Protein AF-A0A951PJI1-F1 (afdb_monomer_lite)

Organism: NCBI:txid450513

Radius of gyration: 18.54 Å; chains: 1; bounding box: 58×39×56 Å

pLDDT: mean 82.73, std 17.64, range [34.94, 97.94]

Sequence (194 aa):
MARNLFLDALISREDFDVQDESQISQGPHKTSLSYSDFKIPGFFFASLRKPDFQRETSEWDTEKVCDLIASFLDGDLIPAVILWKYADSYTFVIDGAHRISALAAWVNDDYGDGKLSRKFFDNSIPEIQIDNAKKARELINTEIGAFKHYEESLFEPDLAEDKVKKRLKTLERELSIFSGLMEIREKQKTLSSR

Secondary structure (DSSP, 8-state):
---B---TTTS-EE-TT-------------SEE-GGGG-SS-HHHHHEEEETTSPPS---BHHHHHHHHHHHHHT--PPPEEEEEETTTEEEEEE-HHHHHHHHHHHHT-SSSSHHHHHHTTT---HHHHHHHHHHHHHHHHHT--HHHHHHHTT-GGGS-HHHHHHHHHHTS-EEEE----------------

Structure (mmCIF, N/CA/C/O backbone):
data_AF-A0A951PJI1-F1
#
_entry.id   AF-A0A951PJI1-F1
#
loop_
_atom_site.group_PDB
_atom_site.id
_atom_site.type_symbol
_atom_site.label_atom_id
_atom_site.label_alt_id
_atom_site.label_comp_id
_atom_site.label_asym_id
_atom_site.label_entity_id
_atom_site.label_seq_id
_atom_site.pdbx_PDB_ins_code
_atom_site.Cartn_x
_atom_site.Cartn_y
_atom_site.Cartn_z
_atom_site.occupancy
_atom_site.B_iso_or_equiv
_atom_site.auth_seq_id
_atom_site.auth_comp_id
_atom_site.auth_asym_id
_atom_site.auth_atom_id
_atom_site.pdbx_PDB_model_num
ATOM 1 N N . MET A 1 1 ? 10.056 -13.483 14.008 1.00 54.25 1 MET A N 1
ATOM 2 C CA . MET A 1 1 ? 10.639 -13.464 12.648 1.00 54.25 1 MET A CA 1
ATOM 3 C C . MET A 1 1 ? 9.846 -12.452 11.850 1.00 54.25 1 MET A C 1
ATOM 5 O O . MET A 1 1 ? 8.626 -12.491 11.963 1.00 54.25 1 MET A O 1
ATOM 9 N N . ALA A 1 2 ? 10.511 -11.546 11.133 1.00 68.12 2 ALA A N 1
ATOM 10 C CA . ALA A 1 2 ? 9.833 -10.580 10.271 1.00 68.12 2 ALA A CA 1
ATOM 11 C C . ALA A 1 2 ? 9.042 -11.330 9.187 1.00 68.12 2 ALA A C 1
ATOM 13 O O . ALA A 1 2 ? 9.565 -12.275 8.588 1.00 68.12 2 ALA A O 1
ATOM 14 N N . ARG A 1 3 ? 7.771 -10.965 8.994 1.00 88.25 3 ARG A N 1
ATOM 15 C CA . ARG A 1 3 ? 6.876 -11.598 8.017 1.00 88.25 3 ARG A CA 1
ATOM 16 C C . ARG A 1 3 ? 6.698 -10.668 6.837 1.00 88.25 3 ARG A C 1
ATOM 18 O O . ARG A 1 3 ? 5.763 -9.877 6.791 1.00 88.25 3 ARG A O 1
ATOM 25 N N . ASN A 1 4 ? 7.639 -10.751 5.911 1.00 95.62 4 ASN A N 1
ATOM 26 C CA . ASN A 1 4 ? 7.623 -9.908 4.731 1.00 95.62 4 ASN A CA 1
ATOM 27 C C . ASN A 1 4 ? 6.430 -10.236 3.827 1.00 95.62 4 ASN A C 1
ATOM 29 O O . ASN A 1 4 ? 6.085 -11.408 3.629 1.00 95.62 4 ASN A O 1
ATOM 33 N N . LEU A 1 5 ? 5.831 -9.187 3.271 1.00 97.25 5 LEU A N 1
ATOM 34 C CA . LEU A 1 5 ? 4.730 -9.276 2.320 1.00 97.25 5 LEU A CA 1
ATOM 35 C C . LEU A 1 5 ? 5.245 -9.078 0.905 1.00 97.25 5 LEU A C 1
ATOM 37 O O . LEU A 1 5 ? 6.002 -8.147 0.649 1.00 97.25 5 LEU A O 1
ATOM 41 N N . PHE A 1 6 ? 4.807 -9.934 -0.016 1.00 97.38 6 PHE A N 1
ATOM 42 C CA . PHE A 1 6 ? 5.090 -9.782 -1.437 1.00 97.38 6 PHE A CA 1
ATOM 43 C C . PHE A 1 6 ? 3.992 -8.930 -2.076 1.00 97.38 6 PHE A C 1
ATOM 45 O O . PHE A 1 6 ? 2.903 -9.420 -2.353 1.00 97.38 6 PHE A O 1
ATOM 52 N N . LEU A 1 7 ? 4.278 -7.651 -2.306 1.00 97.31 7 LEU A N 1
ATOM 53 C CA . LEU A 1 7 ? 3.322 -6.688 -2.862 1.00 97.31 7 LEU A CA 1
ATOM 54 C C . LEU A 1 7 ? 3.670 -6.275 -4.301 1.00 97.31 7 LEU A C 1
ATOM 56 O O . LEU A 1 7 ? 3.077 -5.344 -4.841 1.00 97.31 7 LEU A O 1
ATOM 60 N N . ASP A 1 8 ? 4.627 -6.958 -4.941 1.00 95.75 8 ASP A N 1
ATOM 61 C CA . ASP A 1 8 ? 5.111 -6.582 -6.276 1.00 95.75 8 ASP A CA 1
ATOM 62 C C . ASP A 1 8 ? 4.069 -6.766 -7.380 1.00 95.75 8 ASP A C 1
ATOM 64 O O . ASP A 1 8 ? 4.153 -6.125 -8.420 1.00 95.75 8 ASP A O 1
ATOM 68 N N . ALA A 1 9 ? 3.065 -7.605 -7.128 1.00 94.31 9 ALA A N 1
ATOM 69 C CA . ALA A 1 9 ? 1.959 -7.849 -8.042 1.00 94.31 9 ALA A CA 1
ATOM 70 C C . ALA A 1 9 ? 1.025 -6.642 -8.214 1.00 94.31 9 ALA A C 1
ATOM 72 O O . ALA A 1 9 ? 0.261 -6.597 -9.179 1.00 94.31 9 ALA A O 1
ATOM 73 N N . LEU A 1 10 ? 1.045 -5.686 -7.278 1.00 95.25 10 LEU A N 1
ATOM 74 C CA . LEU A 1 10 ? 0.128 -4.551 -7.309 1.00 95.25 10 LEU A CA 1
ATOM 75 C C . LEU A 1 10 ? 0.518 -3.580 -8.427 1.00 95.25 10 LEU A C 1
ATOM 77 O O . LEU A 1 10 ? -0.322 -3.229 -9.252 1.00 95.25 10 LEU A O 1
ATOM 81 N N . ILE A 1 11 ? 1.791 -3.190 -8.506 1.00 94.06 11 ILE A N 1
ATOM 82 C CA . ILE A 1 11 ? 2.282 -2.252 -9.520 1.00 94.06 11 ILE A CA 1
ATOM 83 C C . ILE A 1 11 ? 2.983 -3.038 -10.626 1.00 94.06 11 ILE A C 1
ATOM 85 O O . ILE A 1 11 ? 4.034 -3.635 -10.407 1.00 94.06 11 ILE A O 1
ATOM 89 N N . SER A 1 12 ? 2.420 -3.005 -11.834 1.00 91.38 12 SER A N 1
ATOM 90 C CA . SER A 1 12 ? 3.010 -3.690 -12.989 1.00 91.38 12 SER A CA 1
ATOM 91 C C . SER A 1 12 ? 4.379 -3.113 -13.350 1.00 91.38 12 SER A C 1
ATOM 93 O O . SER A 1 12 ? 4.618 -1.910 -13.216 1.00 91.38 12 SER A O 1
ATOM 95 N N . ARG A 1 13 ? 5.276 -3.974 -13.828 1.00 91.06 13 ARG A N 1
ATOM 96 C CA . ARG A 1 13 ? 6.595 -3.570 -14.321 1.00 91.06 13 ARG A CA 1
ATOM 97 C C . ARG A 1 13 ? 6.531 -3.220 -15.802 1.00 91.06 13 ARG A C 1
ATOM 99 O O . ARG A 1 13 ? 5.740 -3.815 -16.524 1.00 91.06 13 ARG A O 1
ATOM 106 N N . GLU A 1 14 ? 7.363 -2.277 -16.218 1.00 89.00 14 GLU A N 1
ATOM 107 C CA . GLU A 1 14 ? 7.574 -1.934 -17.626 1.00 89.00 14 GLU A CA 1
ATOM 108 C C . GLU A 1 14 ? 9.045 -1.581 -17.8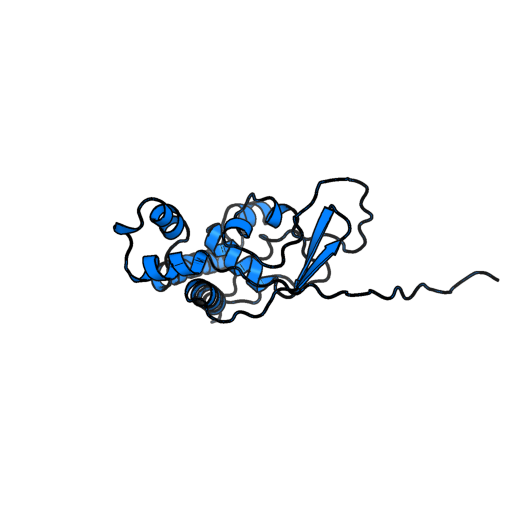43 1.00 89.00 14 GLU A C 1
ATOM 110 O O . GLU A 1 14 ? 9.700 -1.079 -16.919 1.00 89.00 14 GLU A O 1
ATOM 115 N N . ASP A 1 15 ? 9.551 -1.860 -19.043 1.00 81.94 15 ASP A N 1
ATOM 116 C CA . ASP A 1 15 ? 10.877 -1.400 -19.455 1.00 81.94 15 ASP A CA 1
ATOM 117 C C . ASP A 1 15 ? 10.880 0.140 -19.515 1.00 81.94 15 ASP A C 1
ATOM 119 O O . ASP A 1 15 ? 9.913 0.792 -19.916 1.00 81.94 15 ASP A O 1
ATOM 123 N N . PHE A 1 16 ? 11.960 0.740 -19.032 1.00 72.31 16 PHE A N 1
ATOM 124 C CA . PHE A 1 16 ? 12.112 2.188 -18.989 1.00 72.31 16 PHE A CA 1
ATOM 125 C C . PHE A 1 16 ? 12.358 2.792 -20.382 1.00 72.31 16 PHE A C 1
ATOM 127 O O . PHE A 1 16 ? 12.026 3.956 -20.603 1.00 72.31 16 PHE A O 1
ATOM 134 N N . ASP A 1 17 ? 12.896 2.004 -21.319 1.00 69.31 17 ASP A N 1
ATOM 135 C CA . ASP A 1 17 ? 13.238 2.434 -22.683 1.00 69.31 17 ASP A CA 1
ATOM 136 C C . ASP A 1 17 ? 12.088 2.242 -23.697 1.00 69.31 17 ASP A C 1
ATOM 138 O O . ASP A 1 17 ? 12.290 2.401 -24.906 1.00 69.31 17 ASP A O 1
ATOM 142 N N . VAL A 1 18 ? 10.869 1.913 -23.245 1.00 63.66 18 VAL A N 1
ATOM 143 C CA . VAL A 1 18 ? 9.722 1.687 -24.142 1.00 63.66 18 VAL A CA 1
ATOM 144 C C . VAL A 1 18 ? 9.403 2.952 -24.934 1.00 63.66 18 VAL A C 1
ATOM 146 O O . VAL A 1 18 ? 8.910 3.934 -24.390 1.00 63.66 18 VAL A O 1
ATOM 149 N N . GLN A 1 19 ? 9.634 2.911 -26.247 1.00 57.03 19 GLN A N 1
ATOM 150 C CA . GLN A 1 19 ? 9.140 3.927 -27.171 1.00 57.03 19 GLN A CA 1
ATOM 151 C C . GLN A 1 19 ? 7.638 3.727 -27.359 1.00 57.03 19 GLN A C 1
ATOM 153 O O . GLN A 1 19 ? 7.180 2.672 -27.794 1.00 57.03 19 GLN A O 1
ATOM 158 N N . ASP A 1 20 ? 6.866 4.736 -26.984 1.00 55.38 20 ASP A N 1
ATOM 159 C CA . ASP A 1 20 ? 5.416 4.643 -26.933 1.00 55.38 20 ASP A CA 1
ATOM 160 C C . ASP A 1 20 ? 4.794 4.709 -28.341 1.00 55.38 20 ASP A C 1
ATOM 162 O O . ASP A 1 20 ? 4.708 5.777 -28.950 1.00 55.38 20 ASP A O 1
ATOM 166 N N . GLU A 1 21 ? 4.359 3.565 -28.878 1.00 51.00 21 GLU A N 1
ATOM 167 C CA . GLU A 1 21 ? 3.591 3.495 -30.133 1.00 51.00 21 GLU A CA 1
ATOM 168 C C . GLU A 1 21 ? 2.071 3.640 -29.905 1.00 51.00 21 GLU A C 1
ATOM 170 O O . GLU A 1 21 ? 1.314 3.827 -30.862 1.00 51.00 21 GLU A O 1
ATOM 175 N N . SER A 1 22 ? 1.591 3.593 -28.654 1.00 51.16 22 SER A N 1
ATOM 176 C CA . SER A 1 22 ? 0.158 3.541 -28.342 1.00 51.16 22 SER A CA 1
ATOM 177 C C . SER A 1 22 ? -0.299 4.690 -27.445 1.00 51.16 22 SER A C 1
ATOM 179 O O . SER A 1 22 ? -0.085 4.698 -26.240 1.00 51.16 22 SER A O 1
ATOM 181 N N . GLN A 1 23 ? -1.032 5.628 -28.047 1.00 48.50 23 GLN A N 1
ATOM 182 C CA . GLN A 1 23 ? -1.694 6.769 -27.406 1.00 48.50 23 GLN A CA 1
ATOM 183 C C . GLN A 1 23 ? -2.823 6.318 -26.448 1.00 48.50 23 GLN A C 1
ATOM 185 O O . GLN A 1 23 ? -4.005 6.483 -26.754 1.00 48.50 23 GLN A O 1
ATOM 190 N N . ILE A 1 24 ? -2.497 5.721 -25.300 1.00 48.91 24 ILE A N 1
ATOM 191 C CA . ILE A 1 24 ? -3.465 5.487 -24.218 1.00 48.91 24 ILE A CA 1
ATOM 192 C C . ILE A 1 24 ? -3.339 6.622 -23.203 1.00 48.91 24 ILE A C 1
ATOM 194 O O . ILE A 1 24 ? -2.257 6.985 -22.764 1.00 48.91 24 ILE A O 1
ATOM 198 N N . SER A 1 25 ? -4.484 7.228 -22.911 1.00 50.50 25 SER A N 1
ATOM 199 C CA . SER A 1 25 ? -4.641 8.591 -22.419 1.00 50.50 25 SER A CA 1
ATOM 200 C C . SER A 1 25 ? -4.283 8.817 -20.942 1.00 50.50 25 SER A C 1
ATOM 202 O O . SER A 1 25 ? -4.720 8.084 -20.061 1.00 50.50 25 SER A O 1
ATOM 204 N N . GLN A 1 26 ? -3.599 9.941 -20.714 1.00 52.38 26 GLN A N 1
ATOM 205 C CA . GLN A 1 26 ? -3.624 10.881 -19.582 1.00 52.38 26 GLN A CA 1
ATOM 206 C C . GLN A 1 26 ? -4.086 10.371 -18.205 1.00 52.38 26 GLN A C 1
ATOM 208 O O . GLN A 1 26 ? -5.246 10.508 -17.813 1.00 52.38 26 GLN A O 1
ATOM 213 N N . GLY A 1 27 ? -3.114 9.971 -17.382 1.00 48.56 27 GLY A N 1
ATOM 214 C CA . GLY A 1 27 ? -3.214 10.177 -15.938 1.00 48.56 27 GLY A CA 1
ATOM 215 C C . GLY A 1 27 ? -3.124 11.683 -15.612 1.00 48.56 27 GLY A C 1
ATOM 216 O O . GLY A 1 27 ? -2.264 12.371 -16.174 1.00 48.56 27 GLY A O 1
ATOM 217 N N . PRO A 1 28 ? -3.996 12.235 -14.746 1.00 52.94 28 PRO A N 1
ATOM 218 C CA . PRO A 1 28 ? -3.957 13.651 -14.384 1.00 52.94 28 PRO A CA 1
ATOM 219 C C . PRO A 1 28 ? -2.614 14.028 -13.739 1.00 52.94 28 PRO A C 1
ATOM 221 O O . PRO A 1 28 ? -2.045 13.246 -12.979 1.00 52.94 28 PRO A O 1
ATOM 224 N N . HIS A 1 29 ? -2.127 15.248 -14.000 1.00 62.38 29 HIS A N 1
ATOM 225 C CA . HIS A 1 29 ? -1.011 15.832 -13.249 1.00 62.38 29 HIS A CA 1
ATOM 226 C C . HIS A 1 29 ? -1.455 16.069 -11.803 1.00 62.38 29 HIS A C 1
ATOM 228 O O . HIS A 1 29 ? -2.010 17.114 -11.469 1.00 62.38 29 HIS A O 1
ATOM 234 N N . LYS A 1 30 ? -1.253 15.059 -10.958 1.00 69.69 30 LYS A N 1
ATOM 235 C CA . LYS A 1 30 ? -1.585 15.108 -9.540 1.00 69.69 30 LYS A CA 1
ATOM 236 C C . LYS A 1 30 ? -0.386 15.576 -8.729 1.00 69.69 30 LYS A C 1
ATOM 238 O O . LYS A 1 30 ? 0.727 15.091 -8.905 1.00 69.69 30 LYS A O 1
ATOM 243 N N . THR A 1 31 ? -0.636 16.500 -7.811 1.00 70.81 31 THR A N 1
ATOM 244 C CA . THR A 1 31 ? 0.315 16.913 -6.768 1.00 70.81 31 THR A CA 1
ATOM 245 C C . THR A 1 31 ? 0.162 16.082 -5.494 1.00 70.81 31 THR A C 1
ATOM 247 O O . THR A 1 31 ? 0.949 16.222 -4.559 1.00 70.81 31 THR A O 1
ATOM 250 N N . SER A 1 32 ? -0.854 15.221 -5.446 1.00 77.75 32 SER A N 1
ATOM 251 C CA . SER A 1 32 ? -1.248 14.462 -4.269 1.00 77.75 32 SER A CA 1
ATOM 252 C C . SER A 1 32 ? -2.123 13.248 -4.638 1.00 77.75 32 SER A C 1
ATOM 254 O O . SER A 1 32 ? -2.772 13.237 -5.685 1.00 77.75 32 SER A O 1
ATOM 256 N N . LEU A 1 33 ? -2.110 12.201 -3.807 1.00 81.56 33 LEU A N 1
ATOM 257 C CA . LEU A 1 33 ? -2.876 10.960 -3.980 1.00 81.56 33 LEU A CA 1
ATOM 258 C C . LEU A 1 33 ? -3.914 10.799 -2.875 1.00 81.56 33 LEU A C 1
ATOM 260 O O . LEU A 1 33 ? -3.580 10.764 -1.693 1.00 81.56 33 LEU A O 1
ATOM 264 N N . SER A 1 34 ? -5.171 10.654 -3.268 1.00 82.69 34 SER A N 1
ATOM 265 C CA . SER A 1 34 ? -6.281 10.352 -2.362 1.00 82.69 34 SER A CA 1
ATOM 266 C C . SER A 1 34 ? -6.453 8.839 -2.191 1.00 82.69 34 SER A C 1
ATOM 268 O O . SER A 1 34 ? -5.909 8.052 -2.966 1.00 82.69 34 SER A O 1
ATOM 270 N N . TYR A 1 35 ? -7.283 8.400 -1.240 1.00 82.00 35 TYR A N 1
ATOM 271 C CA . TYR A 1 35 ? -7.598 6.970 -1.095 1.00 82.00 35 TYR A CA 1
ATOM 272 C C . TYR A 1 35 ? -8.167 6.345 -2.386 1.00 82.00 35 TYR A C 1
ATOM 274 O O . TYR A 1 35 ? -7.916 5.178 -2.684 1.00 82.00 35 TYR A O 1
ATOM 282 N N . SER A 1 36 ? -8.907 7.135 -3.173 1.00 85.19 36 SER A N 1
ATOM 283 C CA . SER A 1 36 ? -9.529 6.702 -4.430 1.00 85.19 36 SER A CA 1
ATOM 284 C C . SER A 1 36 ? -8.493 6.310 -5.481 1.00 85.19 36 SER A C 1
ATOM 286 O O . SER A 1 36 ? -8.769 5.470 -6.334 1.00 85.19 36 SER A O 1
ATOM 288 N N . ASP A 1 37 ? -7.294 6.888 -5.405 1.00 88.00 37 ASP A N 1
ATOM 289 C CA . ASP A 1 37 ? -6.196 6.598 -6.325 1.00 88.00 37 ASP A CA 1
ATOM 290 C C . ASP A 1 37 ? -5.590 5.213 -6.098 1.00 88.00 37 ASP A C 1
ATOM 292 O O . ASP A 1 37 ? -5.036 4.627 -7.024 1.00 88.00 37 ASP A O 1
ATOM 296 N N . PHE A 1 38 ? -5.744 4.655 -4.897 1.00 90.50 38 PHE A N 1
ATOM 297 C CA . PHE A 1 38 ? -5.267 3.316 -4.571 1.00 90.50 38 PHE A CA 1
ATOM 298 C C . PHE A 1 38 ? -6.280 2.213 -4.910 1.00 90.50 38 PHE A C 1
ATOM 300 O O . PHE A 1 38 ? -5.947 1.041 -4.761 1.00 90.50 38 PHE A O 1
ATOM 307 N N . LYS A 1 39 ? -7.499 2.540 -5.370 1.00 90.56 39 LYS A N 1
ATOM 308 C CA . LYS A 1 39 ? -8.506 1.543 -5.778 1.00 90.56 39 LYS A CA 1
ATOM 309 C C . LYS A 1 39 ? -8.125 0.864 -7.097 1.00 90.56 39 LYS A C 1
ATOM 311 O O . LYS A 1 39 ? -7.692 1.517 -8.046 1.00 90.56 39 LYS A O 1
ATOM 316 N N . ILE A 1 40 ? -8.345 -0.450 -7.175 1.00 89.06 40 ILE A N 1
ATOM 317 C CA . ILE A 1 40 ? -8.046 -1.280 -8.344 1.00 89.06 40 ILE A CA 1
ATOM 318 C C . ILE A 1 40 ? -9.294 -2.101 -8.733 1.00 89.06 40 ILE A C 1
ATOM 320 O O . ILE A 1 40 ? -9.819 -2.854 -7.913 1.00 89.06 40 ILE A O 1
ATOM 324 N N . PRO A 1 41 ? -9.767 -2.025 -9.994 1.00 85.12 41 PRO A N 1
ATOM 325 C CA . PRO A 1 41 ? -9.230 -1.212 -11.084 1.00 85.12 41 PRO A CA 1
ATOM 326 C C . PRO A 1 41 ? -9.514 0.285 -10.883 1.00 85.12 41 PRO A C 1
ATOM 328 O O . PRO A 1 41 ? -10.599 0.672 -10.461 1.00 85.12 41 PRO A O 1
ATOM 331 N N . GLY A 1 42 ? -8.546 1.124 -11.244 1.00 84.56 42 GLY A N 1
ATOM 332 C CA . GLY A 1 42 ? -8.658 2.580 -11.218 1.00 84.56 42 GLY A CA 1
ATOM 333 C C . GLY A 1 42 ? -7.704 3.195 -12.238 1.00 84.56 42 GLY A C 1
ATOM 334 O O . GLY A 1 42 ? -6.647 2.625 -12.507 1.00 84.56 42 GLY A O 1
ATOM 335 N N . PHE A 1 43 ? -8.070 4.336 -12.831 1.00 81.94 43 PHE A N 1
ATOM 336 C CA . PHE A 1 43 ? -7.288 4.959 -13.911 1.00 81.94 43 PHE A CA 1
ATOM 337 C C . PHE A 1 43 ? -5.852 5.284 -13.491 1.00 81.94 43 PHE A C 1
ATOM 339 O O . PHE A 1 43 ? -4.912 4.961 -14.214 1.00 81.94 43 PHE A O 1
ATOM 346 N N . PHE A 1 44 ? -5.676 5.868 -12.302 1.00 83.38 44 PHE A N 1
ATOM 347 C CA . PHE A 1 44 ? -4.351 6.198 -11.785 1.00 83.38 44 PHE A CA 1
ATOM 348 C C . PHE A 1 44 ? -3.493 4.939 -11.622 1.00 83.38 44 PHE A C 1
ATOM 350 O O . PHE A 1 44 ? -2.421 4.841 -12.216 1.00 83.38 44 PHE A O 1
ATOM 357 N N . PHE A 1 45 ? -4.001 3.934 -10.906 1.00 84.69 45 PHE A N 1
ATOM 358 C CA . PHE A 1 45 ? -3.257 2.700 -10.659 1.00 84.69 45 PHE A CA 1
ATOM 359 C C . PHE A 1 45 ? -2.967 1.915 -11.948 1.00 84.69 45 PHE A C 1
ATOM 361 O O . PHE A 1 45 ? -1.909 1.308 -12.072 1.00 84.69 45 PHE A O 1
ATOM 368 N N . ALA A 1 46 ? -3.862 1.976 -12.941 1.00 84.94 46 ALA A N 1
ATOM 369 C CA . ALA A 1 46 ? -3.655 1.364 -14.253 1.00 84.94 46 ALA A CA 1
ATOM 370 C C . ALA A 1 46 ? -2.526 2.028 -15.062 1.00 84.94 46 ALA A C 1
ATOM 372 O O . ALA A 1 46 ? -1.872 1.345 -15.853 1.00 84.94 46 ALA A O 1
ATOM 373 N N . SER A 1 47 ? -2.275 3.326 -14.860 1.00 85.19 47 SER A N 1
ATOM 374 C CA . SER A 1 47 ? -1.148 4.045 -15.480 1.00 85.19 47 SER A CA 1
ATOM 375 C C . SER A 1 47 ? 0.180 3.889 -14.733 1.00 85.19 47 SER A C 1
ATOM 377 O O . SER A 1 47 ? 1.232 4.194 -15.299 1.00 85.19 47 SER A O 1
ATOM 379 N N . LEU A 1 48 ? 0.158 3.423 -13.477 1.00 89.62 48 LEU A N 1
ATOM 380 C CA . LEU A 1 48 ? 1.378 3.255 -12.698 1.00 89.62 48 LEU A CA 1
ATOM 381 C C . LEU A 1 48 ? 2.226 2.111 -13.250 1.00 89.62 48 LEU A C 1
ATOM 383 O O . LEU A 1 48 ? 1.731 1.011 -13.513 1.00 89.62 48 LEU A O 1
ATOM 387 N N . ARG A 1 49 ? 3.526 2.364 -13.373 1.00 91.56 49 ARG A N 1
ATOM 388 C CA . ARG A 1 49 ? 4.538 1.353 -13.664 1.00 91.56 49 ARG A CA 1
ATOM 389 C C . ARG A 1 49 ? 5.667 1.427 -12.662 1.00 91.56 49 ARG A C 1
ATOM 391 O O . ARG A 1 49 ? 5.998 2.493 -12.150 1.00 91.56 49 ARG A O 1
ATOM 398 N N . LYS A 1 50 ? 6.283 0.288 -12.391 1.00 93.00 50 LYS A N 1
ATOM 399 C CA . LYS A 1 50 ? 7.576 0.239 -11.725 1.00 93.00 50 LYS A CA 1
ATOM 400 C C . LYS A 1 50 ? 8.651 -0.050 -12.777 1.00 93.00 50 LYS A C 1
ATOM 402 O O . LYS A 1 50 ? 8.453 -0.987 -13.549 1.00 93.00 50 LYS A O 1
ATOM 407 N N . PRO A 1 51 ? 9.766 0.697 -12.811 1.00 90.56 51 PRO A N 1
ATOM 408 C CA . PRO A 1 51 ? 10.884 0.349 -13.678 1.00 90.56 51 PRO A CA 1
ATOM 409 C C . PRO A 1 51 ? 11.362 -1.086 -13.422 1.00 90.56 51 PRO A C 1
ATOM 411 O O . PRO A 1 51 ? 11.413 -1.547 -12.274 1.00 90.56 51 PRO A O 1
ATOM 414 N N . ASP A 1 52 ? 11.710 -1.798 -14.486 1.00 88.25 52 ASP A N 1
ATOM 415 C CA . ASP A 1 52 ? 12.177 -3.185 -14.451 1.00 88.25 52 ASP A CA 1
ATOM 416 C C . ASP A 1 52 ? 13.429 -3.381 -13.572 1.00 88.25 52 ASP A C 1
ATOM 418 O O . ASP A 1 52 ? 13.503 -4.350 -12.811 1.00 88.25 52 ASP A O 1
ATOM 422 N N . PHE A 1 53 ? 14.345 -2.411 -13.572 1.00 88.12 53 PHE A N 1
ATOM 423 C CA . PHE A 1 53 ? 15.562 -2.392 -12.759 1.00 88.12 53 PHE A CA 1
ATOM 424 C C . PHE A 1 53 ? 15.317 -2.137 -11.264 1.00 88.12 53 PHE A C 1
ATOM 426 O O . PHE A 1 53 ? 16.241 -2.240 -10.452 1.00 88.12 53 PHE A O 1
ATOM 433 N N . GLN A 1 54 ? 14.091 -1.794 -10.858 1.00 89.94 54 GLN A N 1
ATOM 434 C CA . GLN A 1 54 ? 13.772 -1.571 -9.453 1.00 89.94 54 GLN A CA 1
ATOM 435 C C . GLN A 1 54 ? 13.545 -2.898 -8.718 1.00 89.94 54 GLN A C 1
ATOM 437 O O . GLN A 1 54 ? 12.903 -3.827 -9.218 1.00 89.94 54 GLN A O 1
ATOM 442 N N . ARG A 1 55 ? 14.037 -2.977 -7.476 1.00 93.19 55 ARG A N 1
ATOM 443 C CA . ARG A 1 55 ? 13.842 -4.144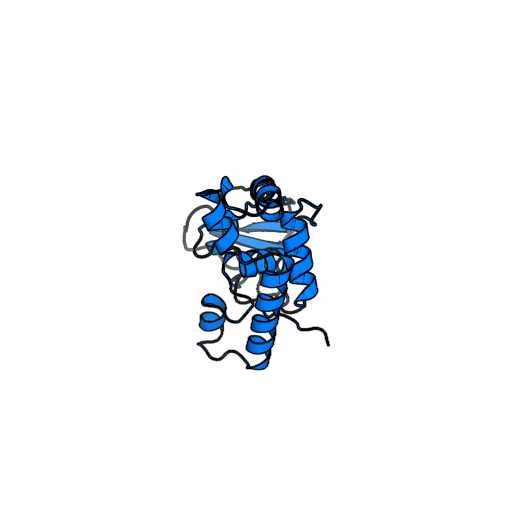 -6.601 1.00 93.19 55 ARG A CA 1
ATOM 444 C C . ARG A 1 55 ? 12.364 -4.465 -6.384 1.00 93.19 55 ARG A C 1
ATOM 446 O O . ARG A 1 55 ? 11.496 -3.597 -6.489 1.00 93.19 55 ARG A O 1
ATOM 453 N N . GLU A 1 56 ? 12.090 -5.719 -6.060 1.00 94.94 56 GLU A N 1
ATOM 454 C CA . GLU A 1 56 ? 10.757 -6.180 -5.682 1.00 94.94 56 GLU A CA 1
ATOM 455 C C . GLU A 1 56 ? 10.215 -5.463 -4.442 1.00 94.94 56 GLU A C 1
ATOM 457 O O . GLU A 1 56 ? 10.942 -5.020 -3.544 1.00 94.94 56 GLU A O 1
ATOM 462 N N . THR A 1 57 ? 8.894 -5.376 -4.390 1.00 96.12 57 THR A N 1
ATOM 463 C CA . THR A 1 57 ? 8.142 -4.813 -3.276 1.00 96.12 57 THR A CA 1
ATOM 464 C C . THR A 1 57 ? 7.870 -5.902 -2.238 1.00 96.12 57 THR A C 1
ATOM 466 O O . THR A 1 57 ? 6.726 -6.239 -1.961 1.00 96.12 57 THR A O 1
ATOM 469 N N . SER A 1 58 ? 8.945 -6.491 -1.705 1.00 95.62 58 SER A N 1
ATOM 470 C CA . SER A 1 58 ? 8.910 -7.679 -0.831 1.00 95.62 58 SER A CA 1
ATOM 471 C C . SER A 1 58 ? 9.684 -7.519 0.490 1.00 95.62 58 SER A C 1
ATOM 473 O O . SER A 1 58 ? 9.920 -8.478 1.216 1.00 95.62 58 SER A O 1
ATOM 475 N N . GLU A 1 59 ? 10.081 -6.288 0.822 1.00 94.88 59 GLU A N 1
ATOM 476 C CA . GLU A 1 59 ? 11.022 -5.977 1.919 1.00 94.88 59 GLU A CA 1
ATOM 477 C C . GLU A 1 59 ? 10.360 -5.345 3.153 1.00 94.88 59 GLU A C 1
ATOM 479 O O . GLU A 1 59 ? 11.036 -4.976 4.116 1.00 94.88 59 GLU A O 1
ATOM 484 N N . TRP A 1 60 ? 9.043 -5.147 3.117 1.00 96.44 60 TRP A N 1
ATOM 485 C CA . TRP A 1 60 ? 8.283 -4.653 4.262 1.00 96.44 60 TRP A CA 1
ATOM 486 C C . TRP A 1 60 ? 7.559 -5.811 4.932 1.00 96.44 60 TRP A C 1
ATOM 488 O O . TRP A 1 60 ? 6.936 -6.635 4.261 1.00 96.44 60 TRP A O 1
ATOM 498 N N . ASP A 1 61 ? 7.667 -5.862 6.255 1.00 96.50 61 ASP A N 1
ATOM 499 C CA . ASP A 1 61 ? 6.919 -6.787 7.091 1.00 96.50 61 ASP A CA 1
ATOM 500 C C . ASP A 1 61 ? 5.512 -6.261 7.379 1.00 96.50 61 ASP A C 1
ATOM 502 O O . ASP A 1 61 ? 5.154 -5.116 7.078 1.00 96.50 61 ASP A O 1
ATOM 506 N N . THR A 1 62 ? 4.699 -7.148 7.940 1.00 96.00 62 THR A N 1
ATOM 507 C CA . THR A 1 62 ? 3.324 -6.882 8.357 1.00 96.00 62 THR A CA 1
ATOM 508 C C . THR A 1 62 ? 3.186 -5.653 9.245 1.00 96.00 62 THR A C 1
ATOM 510 O O . THR A 1 62 ? 2.277 -4.849 9.051 1.00 96.00 62 THR A O 1
ATOM 513 N N . GLU A 1 63 ? 4.108 -5.488 10.185 1.00 96.25 63 GLU A N 1
ATOM 514 C CA . GLU A 1 63 ? 4.130 -4.410 11.159 1.00 96.25 63 GLU A CA 1
ATOM 515 C C . GLU A 1 63 ? 4.380 -3.062 10.469 1.00 96.25 63 GLU A C 1
ATOM 517 O O . GLU A 1 63 ? 3.574 -2.151 10.627 1.00 96.25 63 GLU A O 1
ATOM 522 N N . LYS A 1 64 ? 5.392 -2.949 9.593 1.00 96.81 64 LYS A N 1
ATOM 523 C CA . LYS A 1 64 ? 5.644 -1.706 8.834 1.00 96.81 64 LYS A CA 1
ATOM 524 C C . LYS A 1 64 ? 4.487 -1.309 7.926 1.00 96.81 64 LYS A C 1
ATOM 526 O O . LYS A 1 64 ? 4.223 -0.120 7.754 1.00 96.81 64 LYS A O 1
ATOM 531 N N . VAL A 1 65 ? 3.825 -2.285 7.301 1.00 97.44 65 VAL A N 1
ATOM 532 C CA . VAL A 1 65 ? 2.644 -2.014 6.469 1.00 97.44 65 VAL A CA 1
ATOM 533 C C . VAL A 1 65 ? 1.505 -1.479 7.331 1.00 97.44 65 VAL A C 1
ATOM 535 O O . VAL A 1 65 ? 0.914 -0.461 6.975 1.00 97.44 65 VAL A O 1
ATOM 538 N N . CYS A 1 66 ? 1.238 -2.113 8.475 1.00 97.19 66 CYS A N 1
ATOM 539 C CA . CYS A 1 66 ? 0.237 -1.650 9.432 1.00 97.19 66 CYS A CA 1
ATOM 540 C C . CYS A 1 66 ? 0.546 -0.227 9.925 1.00 97.19 66 CYS A C 1
ATOM 542 O O . CYS A 1 66 ? -0.316 0.646 9.841 1.00 97.19 66 CYS A O 1
ATOM 544 N N . ASP A 1 67 ? 1.784 0.037 10.343 1.00 96.69 67 ASP A N 1
ATOM 545 C CA . ASP A 1 67 ? 2.218 1.349 10.832 1.00 96.69 67 ASP A CA 1
ATOM 546 C C . ASP A 1 67 ? 2.032 2.443 9.774 1.00 96.69 67 ASP A C 1
ATOM 548 O O . ASP A 1 67 ? 1.509 3.515 10.076 1.00 96.69 67 ASP A O 1
ATOM 552 N N . LEU A 1 68 ? 2.389 2.174 8.510 1.00 96.19 68 LEU A N 1
ATOM 553 C CA . LEU A 1 68 ? 2.180 3.140 7.430 1.00 96.19 68 LEU A CA 1
ATOM 554 C C . LEU A 1 68 ? 0.692 3.466 7.241 1.00 96.19 68 LEU A C 1
ATOM 556 O O . LEU A 1 68 ? 0.343 4.637 7.085 1.00 96.19 68 LEU A O 1
ATOM 560 N N . ILE A 1 69 ? -0.177 2.451 7.221 1.00 95.62 69 ILE A N 1
ATOM 561 C CA . ILE A 1 69 ? -1.621 2.655 7.043 1.00 95.62 69 ILE A CA 1
ATOM 562 C C . ILE A 1 69 ? -2.177 3.450 8.230 1.00 95.62 69 ILE A C 1
ATOM 564 O O . ILE A 1 69 ? -2.954 4.382 8.028 1.00 95.62 69 ILE A O 1
ATOM 568 N N . ALA A 1 70 ? -1.753 3.131 9.456 1.00 94.94 70 ALA A N 1
ATOM 569 C CA . ALA A 1 70 ? -2.152 3.869 10.648 1.00 94.94 70 ALA A CA 1
ATOM 570 C C . ALA A 1 70 ? -1.734 5.342 10.551 1.00 94.94 70 ALA A C 1
ATOM 572 O O . ALA A 1 70 ? -2.594 6.212 10.650 1.00 94.94 70 ALA A O 1
ATOM 573 N N . SER A 1 71 ? -0.466 5.622 10.237 1.00 93.94 71 SER A N 1
ATOM 574 C CA . SER A 1 71 ? 0.029 6.989 10.042 1.00 93.94 71 SER A CA 1
ATOM 575 C C . SER A 1 71 ? -0.716 7.742 8.940 1.00 93.94 71 SER A C 1
ATOM 577 O O . SER A 1 71 ? -1.004 8.928 9.092 1.00 93.94 71 SER A O 1
ATOM 579 N N . PHE A 1 72 ? -1.083 7.066 7.847 1.00 90.81 72 PHE A N 1
ATOM 580 C CA . PHE A 1 72 ? -1.858 7.677 6.766 1.00 90.81 72 PHE A CA 1
ATOM 581 C C . PHE A 1 72 ? -3.244 8.107 7.258 1.00 90.81 72 PHE A C 1
ATOM 583 O O . PHE A 1 72 ? -3.674 9.232 7.012 1.00 90.81 72 PHE A O 1
ATOM 590 N N . LEU A 1 73 ? -3.915 7.232 8.009 1.00 90.94 73 LEU A N 1
ATOM 591 C CA . LEU A 1 73 ? -5.254 7.475 8.543 1.00 90.94 73 LEU A CA 1
ATOM 592 C C . LEU A 1 73 ? -5.286 8.441 9.722 1.00 90.94 73 LEU A C 1
ATOM 594 O O . LEU A 1 73 ? -6.286 9.126 9.915 1.00 90.94 73 LEU A O 1
ATOM 598 N N . ASP A 1 74 ? -4.224 8.488 10.517 1.00 90.50 74 ASP A N 1
ATOM 599 C CA . ASP A 1 74 ? -4.103 9.396 11.656 1.00 90.50 74 ASP A CA 1
ATOM 600 C C . ASP A 1 74 ? -3.579 10.778 11.226 1.00 90.50 74 ASP A C 1
ATOM 602 O O . ASP A 1 74 ? -3.682 11.757 11.970 1.00 90.50 74 ASP A O 1
ATOM 606 N N . GLY A 1 75 ? -3.135 10.894 9.969 1.00 86.44 75 GLY A N 1
ATOM 607 C CA . GLY A 1 75 ? -2.761 12.156 9.344 1.00 86.44 75 GLY A CA 1
ATOM 608 C C . GLY A 1 75 ? -1.356 12.604 9.718 1.00 86.44 75 GLY A C 1
ATOM 609 O O . GLY A 1 75 ? -1.064 13.808 9.666 1.00 86.44 75 GLY A O 1
ATOM 610 N N . ASP A 1 76 ? -0.521 11.642 10.098 1.00 90.12 76 ASP A N 1
ATOM 611 C CA . ASP A 1 76 ? 0.892 11.826 10.362 1.00 90.12 76 ASP A CA 1
ATOM 612 C C . ASP A 1 76 ? 1.642 12.161 9.071 1.00 90.12 76 ASP A C 1
ATOM 614 O O . ASP A 1 76 ? 1.189 11.922 7.946 1.00 90.12 76 ASP A O 1
ATOM 618 N N . LEU A 1 77 ? 2.836 12.727 9.228 1.00 83.38 77 LEU A N 1
ATOM 619 C CA . LEU A 1 77 ? 3.699 13.017 8.095 1.00 83.38 77 LEU A CA 1
ATOM 620 C C . LEU A 1 77 ? 4.305 11.719 7.543 1.00 83.38 77 LEU A C 1
ATOM 622 O O . LEU A 1 77 ? 5.163 11.106 8.176 1.00 83.38 77 LEU A O 1
ATOM 626 N N . ILE A 1 78 ? 3.915 11.352 6.323 1.00 87.75 78 ILE A N 1
ATOM 627 C CA . ILE A 1 78 ? 4.522 10.258 5.558 1.00 87.75 78 ILE A CA 1
ATOM 628 C C . ILE A 1 78 ? 5.491 10.846 4.521 1.00 87.75 78 ILE A C 1
ATOM 630 O O . ILE A 1 78 ? 5.154 11.842 3.875 1.00 87.75 78 ILE A O 1
ATOM 634 N N . PRO A 1 79 ? 6.682 10.249 4.312 1.00 84.56 79 PRO A N 1
ATOM 635 C CA . PRO A 1 79 ? 7.586 10.676 3.249 1.00 84.56 79 PRO A CA 1
ATOM 636 C C . PRO A 1 79 ? 6.911 10.663 1.871 1.00 84.56 79 PRO A C 1
ATOM 638 O O . PRO A 1 79 ? 6.254 9.686 1.503 1.00 84.56 79 PRO A O 1
ATOM 641 N N . ALA A 1 80 ? 7.115 11.732 1.098 1.00 86.50 80 ALA A N 1
ATOM 642 C CA . ALA A 1 80 ? 6.544 11.878 -0.239 1.00 86.50 80 ALA A CA 1
ATOM 643 C C . ALA A 1 80 ? 6.964 10.736 -1.181 1.00 86.50 80 ALA A C 1
ATOM 645 O O . ALA A 1 80 ? 8.007 10.105 -1.002 1.00 86.50 80 ALA A O 1
ATOM 646 N N . VAL A 1 81 ? 6.155 10.470 -2.203 1.00 90.31 81 VAL A N 1
ATOM 647 C CA . VAL A 1 81 ? 6.494 9.543 -3.297 1.00 90.31 81 VAL A CA 1
ATOM 648 C C . VAL A 1 81 ? 7.037 10.321 -4.495 1.00 90.31 81 VAL A C 1
ATOM 650 O O . VAL A 1 81 ? 6.651 11.474 -4.711 1.00 90.31 81 VAL A O 1
ATOM 653 N N . ILE A 1 82 ? 7.931 9.700 -5.268 1.00 90.19 82 I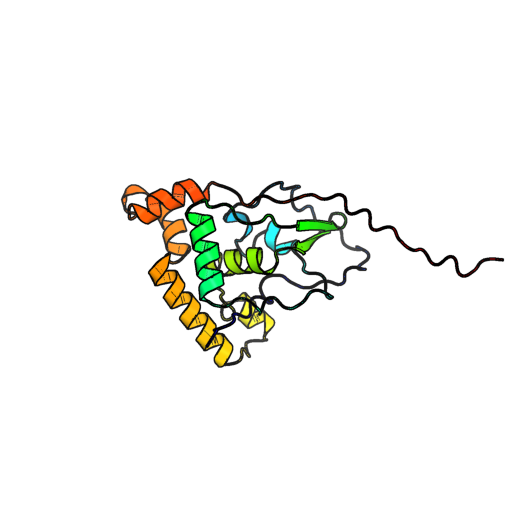LE A N 1
ATOM 654 C CA . ILE A 1 82 ? 8.483 10.299 -6.490 1.00 90.19 82 ILE A CA 1
ATOM 655 C C . ILE A 1 82 ? 7.900 9.556 -7.679 1.00 90.19 82 ILE A C 1
ATOM 657 O O . ILE A 1 82 ? 8.147 8.362 -7.865 1.00 90.19 82 ILE A O 1
ATOM 661 N N . LEU A 1 83 ? 7.137 10.289 -8.481 1.00 89.94 83 LEU A N 1
ATOM 662 C CA . LEU A 1 83 ? 6.538 9.800 -9.711 1.00 89.94 83 LEU A CA 1
ATOM 663 C C . LEU A 1 83 ? 7.177 10.517 -10.898 1.00 89.94 83 LEU A C 1
ATOM 665 O O . LEU A 1 83 ? 7.367 11.734 -10.864 1.00 89.94 83 LEU A O 1
ATOM 669 N N . TRP A 1 84 ? 7.480 9.770 -11.952 1.00 86.69 84 TRP A N 1
ATOM 670 C CA . TRP A 1 84 ? 7.963 10.304 -13.216 1.00 86.69 84 TRP A CA 1
ATOM 671 C C . TRP A 1 84 ? 6.977 9.958 -14.321 1.00 86.69 84 TRP A C 1
ATOM 673 O O . TRP A 1 84 ? 6.748 8.791 -14.627 1.00 86.69 84 TRP A O 1
ATOM 683 N N . LYS A 1 85 ? 6.365 10.986 -14.904 1.00 81.25 85 LYS A N 1
ATOM 684 C CA . LYS A 1 85 ? 5.462 10.812 -16.036 1.00 81.25 85 LYS A CA 1
ATOM 685 C C . LYS A 1 85 ? 6.308 10.645 -17.299 1.00 81.25 85 LYS A C 1
ATOM 687 O O . LYS A 1 85 ? 7.032 11.569 -17.670 1.00 81.25 85 LYS A O 1
ATOM 692 N N . TYR A 1 86 ? 6.229 9.476 -17.921 1.00 71.62 86 TYR A N 1
ATOM 693 C CA . TYR A 1 86 ? 6.857 9.212 -19.207 1.00 71.62 86 TYR A CA 1
ATOM 694 C C . TYR A 1 86 ? 5.833 9.428 -20.313 1.00 71.62 86 TYR A C 1
ATOM 696 O O . TYR A 1 86 ? 4.846 8.697 -20.401 1.00 71.62 86 TYR A O 1
ATOM 704 N N . ALA A 1 87 ? 6.065 10.459 -21.127 1.00 66.50 87 ALA A N 1
ATOM 705 C CA . ALA A 1 87 ? 5.122 10.904 -22.148 1.00 66.50 87 ALA A CA 1
ATOM 706 C C . ALA A 1 87 ? 3.688 11.032 -21.581 1.00 66.50 87 ALA A C 1
ATOM 708 O O . ALA A 1 87 ? 3.504 11.568 -20.486 1.00 66.50 87 ALA A O 1
ATOM 709 N N . ASP A 1 88 ? 2.677 10.572 -22.321 1.00 65.88 88 ASP A N 1
ATOM 710 C CA . ASP A 1 88 ? 1.270 10.589 -21.901 1.00 65.88 88 ASP A CA 1
ATOM 711 C C . ASP A 1 88 ? 0.696 9.203 -21.555 1.00 65.88 88 ASP A C 1
ATOM 713 O O . ASP A 1 88 ? -0.482 9.128 -21.200 1.00 65.88 88 ASP A O 1
ATOM 717 N N . SER A 1 89 ? 1.507 8.138 -21.586 1.00 69.44 89 SER A N 1
ATOM 718 C CA . SER A 1 89 ? 1.079 6.753 -21.329 1.00 69.44 89 SER A CA 1
ATOM 719 C C . SER A 1 89 ? 1.289 6.296 -19.889 1.00 69.44 89 SER A C 1
ATOM 721 O O . SER A 1 89 ? 0.340 5.860 -19.232 1.00 69.44 89 SER A O 1
ATOM 723 N N . TYR A 1 90 ? 2.521 6.388 -19.378 1.00 80.88 90 TYR A N 1
ATOM 724 C CA . TYR A 1 90 ? 2.907 5.760 -18.114 1.00 80.88 90 TYR A CA 1
ATOM 725 C C . TYR A 1 90 ? 3.368 6.752 -17.053 1.00 80.88 90 TYR A C 1
ATOM 727 O O . TYR A 1 90 ? 3.999 7.774 -17.316 1.00 80.88 90 TYR A O 1
ATOM 735 N N . THR A 1 91 ? 3.073 6.411 -15.800 1.00 87.50 91 THR A N 1
ATOM 736 C CA . THR A 1 91 ? 3.625 7.085 -14.626 1.00 87.50 91 THR A CA 1
ATOM 737 C C . THR A 1 91 ? 4.503 6.102 -13.871 1.00 87.50 91 THR A C 1
ATOM 739 O O . THR A 1 91 ? 4.016 5.186 -13.212 1.00 87.50 91 THR A O 1
ATOM 742 N N . PHE A 1 92 ? 5.814 6.285 -13.966 1.00 90.31 92 PHE A N 1
ATOM 743 C CA . PHE A 1 92 ? 6.781 5.454 -13.274 1.00 90.31 92 PHE A CA 1
ATOM 744 C C . PHE A 1 92 ? 6.907 5.858 -11.808 1.00 90.31 92 PHE A C 1
ATOM 746 O O . PHE A 1 92 ? 7.109 7.026 -11.479 1.00 90.31 92 PHE A O 1
ATOM 753 N N . VAL A 1 93 ? 6.831 4.879 -10.915 1.00 92.56 93 VAL A N 1
ATOM 754 C CA . VAL A 1 93 ? 7.143 5.047 -9.496 1.00 92.56 93 VAL A CA 1
ATOM 755 C C . VAL A 1 93 ? 8.652 4.933 -9.327 1.00 92.56 93 VAL A C 1
ATOM 757 O O . VAL A 1 93 ? 9.185 3.831 -9.349 1.00 92.56 93 VAL A O 1
ATOM 760 N N . ILE A 1 94 ? 9.335 6.063 -9.148 1.00 91.69 94 ILE A N 1
ATOM 761 C CA . ILE A 1 94 ? 10.796 6.113 -8.984 1.00 91.69 94 ILE A CA 1
ATOM 762 C C . ILE A 1 94 ? 11.189 5.881 -7.521 1.00 91.69 94 ILE A C 1
ATOM 764 O O . ILE A 1 94 ? 12.157 5.180 -7.234 1.00 91.69 94 ILE A O 1
ATOM 768 N N . ASP A 1 95 ? 10.409 6.429 -6.585 1.00 92.69 95 ASP A N 1
ATOM 769 C CA . ASP A 1 95 ? 10.562 6.181 -5.151 1.00 92.69 95 ASP A CA 1
ATOM 770 C C . ASP A 1 95 ? 9.201 6.032 -4.465 1.00 92.69 95 ASP A C 1
ATOM 772 O O . ASP A 1 95 ? 8.230 6.716 -4.799 1.00 92.69 95 ASP A O 1
ATOM 776 N N . GLY A 1 96 ? 9.143 5.147 -3.468 1.00 94.06 96 GLY A N 1
ATOM 777 C CA . GLY A 1 96 ? 7.936 4.918 -2.675 1.00 94.06 96 GLY A CA 1
ATOM 778 C C . GLY A 1 96 ? 7.033 3.779 -3.152 1.00 94.06 96 GLY A C 1
ATOM 779 O O . GLY A 1 96 ? 5.878 3.724 -2.736 1.00 94.06 96 GLY A O 1
ATOM 780 N N . ALA A 1 97 ? 7.545 2.833 -3.950 1.00 95.75 97 ALA A N 1
ATOM 781 C CA . ALA A 1 97 ? 6.792 1.648 -4.385 1.00 95.75 97 ALA A CA 1
ATOM 782 C C . ALA A 1 97 ? 6.203 0.847 -3.208 1.00 95.75 97 ALA A C 1
ATOM 784 O O . ALA A 1 97 ? 5.030 0.482 -3.252 1.00 95.75 97 ALA A O 1
ATOM 785 N N . HIS A 1 98 ? 6.963 0.653 -2.121 1.00 96.75 98 HIS A N 1
ATOM 786 C CA . HIS A 1 98 ? 6.451 0.022 -0.895 1.00 96.75 98 HIS A CA 1
ATOM 787 C C . HIS A 1 98 ? 5.297 0.807 -0.268 1.00 96.75 98 HIS A C 1
ATOM 789 O O . HIS A 1 98 ? 4.330 0.191 0.163 1.00 96.75 98 HIS A O 1
ATOM 795 N N . ARG A 1 99 ? 5.354 2.148 -0.269 1.00 95.88 99 ARG A N 1
ATOM 796 C CA . ARG A 1 99 ? 4.299 3.000 0.308 1.00 95.88 99 ARG A CA 1
ATOM 797 C C . ARG A 1 99 ? 3.002 2.904 -0.490 1.00 95.88 99 ARG A C 1
ATOM 799 O O . ARG A 1 99 ? 1.951 2.635 0.081 1.00 95.88 99 ARG A O 1
ATOM 806 N N . ILE A 1 100 ? 3.092 3.069 -1.810 1.00 95.25 100 ILE A N 1
ATOM 807 C CA . ILE A 1 100 ? 1.932 2.966 -2.707 1.00 95.25 100 ILE A CA 1
ATOM 808 C C . ILE A 1 100 ? 1.324 1.563 -2.624 1.00 95.25 100 ILE A C 1
ATOM 810 O O . ILE A 1 100 ? 0.112 1.429 -2.488 1.00 95.25 100 ILE A O 1
ATOM 814 N N . SER A 1 101 ? 2.162 0.525 -2.650 1.00 96.75 101 SER A N 1
ATOM 815 C CA . SER A 1 101 ? 1.699 -0.864 -2.616 1.00 96.75 101 SER A CA 1
ATOM 816 C C . SER A 1 101 ? 1.088 -1.243 -1.268 1.00 96.75 101 SER A C 1
ATOM 818 O O . SER A 1 101 ? 0.099 -1.957 -1.247 1.00 96.75 101 SER A O 1
ATOM 820 N N . ALA A 1 102 ? 1.607 -0.746 -0.144 1.00 97.00 102 ALA A N 1
ATOM 821 C CA . ALA A 1 102 ? 1.026 -0.982 1.179 1.00 97.00 102 ALA A CA 1
ATOM 822 C C . ALA A 1 102 ? -0.373 -0.353 1.327 1.00 97.00 102 ALA A C 1
ATOM 824 O O . ALA A 1 102 ? -1.297 -1.009 1.807 1.00 97.00 102 ALA A O 1
ATOM 825 N N . LEU A 1 103 ? -0.549 0.891 0.865 1.00 95.88 103 LEU A N 1
ATOM 826 C CA . LEU A 1 103 ? -1.858 1.555 0.867 1.00 95.88 103 LEU A CA 1
ATOM 827 C C . LEU A 1 103 ? -2.836 0.861 -0.089 1.00 95.88 103 LEU A C 1
ATOM 829 O O . LEU A 1 103 ? -3.978 0.596 0.281 1.00 95.88 103 LEU A O 1
ATOM 833 N N . ALA A 1 104 ? -2.376 0.491 -1.286 1.00 96.19 104 ALA A N 1
ATOM 834 C CA . ALA A 1 104 ? -3.175 -0.271 -2.239 1.00 96.19 104 ALA A CA 1
ATOM 835 C C . ALA A 1 104 ? -3.543 -1.666 -1.720 1.00 96.19 104 ALA A C 1
ATOM 837 O O . ALA A 1 104 ? -4.677 -2.098 -1.915 1.00 96.19 104 ALA A O 1
ATOM 838 N N . ALA A 1 105 ? -2.639 -2.354 -1.023 1.00 97.50 105 ALA A N 1
ATOM 839 C CA . ALA A 1 105 ? -2.916 -3.654 -0.422 1.00 97.50 105 ALA A CA 1
ATOM 840 C C . ALA A 1 105 ? -4.098 -3.571 0.549 1.00 97.50 105 ALA A C 1
ATOM 842 O O . ALA A 1 105 ? -5.010 -4.387 0.474 1.00 97.50 105 ALA A O 1
ATOM 843 N N . TRP A 1 106 ? -4.130 -2.545 1.403 1.00 97.50 106 TRP A N 1
ATOM 844 C CA . TRP A 1 106 ? -5.238 -2.329 2.335 1.00 97.50 106 TRP A CA 1
ATOM 845 C C . TRP A 1 106 ? -6.541 -1.929 1.642 1.00 97.50 106 TRP A C 1
ATOM 847 O O . TRP A 1 106 ? -7.587 -2.502 1.940 1.00 97.50 106 TRP A O 1
ATOM 857 N N . VAL A 1 107 ? -6.483 -0.996 0.686 1.00 95.62 107 VAL A N 1
ATOM 858 C CA . VAL A 1 107 ? -7.671 -0.531 -0.052 1.00 95.62 107 VAL A CA 1
ATOM 859 C C . VAL A 1 107 ? -8.330 -1.658 -0.852 1.00 95.62 107 VAL A C 1
ATOM 861 O O . VAL A 1 107 ? -9.553 -1.693 -0.971 1.00 95.62 107 VAL A O 1
ATOM 864 N N . ASN A 1 108 ? -7.540 -2.596 -1.379 1.00 96.31 108 ASN A N 1
ATOM 865 C CA . ASN A 1 108 ? -8.031 -3.683 -2.232 1.00 96.31 108 ASN A CA 1
ATOM 866 C C . ASN A 1 108 ? -8.097 -5.049 -1.530 1.00 96.31 108 ASN A C 1
ATOM 868 O O . ASN A 1 108 ? -8.441 -6.036 -2.180 1.00 96.31 108 ASN A O 1
ATOM 872 N N . ASP A 1 109 ? -7.762 -5.115 -0.237 1.00 97.50 109 ASP A N 1
ATOM 873 C CA . ASP A 1 109 ? -7.637 -6.355 0.545 1.00 97.50 109 ASP A CA 1
ATOM 874 C C . ASP A 1 109 ? -6.723 -7.420 -0.113 1.00 97.50 109 ASP A C 1
ATOM 876 O O . ASP A 1 109 ? -6.978 -8.628 -0.080 1.00 97.50 109 ASP A O 1
ATOM 880 N N . ASP A 1 110 ? -5.629 -6.967 -0.734 1.00 97.81 110 ASP A N 1
ATOM 881 C CA . ASP A 1 110 ? -4.655 -7.801 -1.445 1.00 97.81 110 ASP A CA 1
ATOM 882 C C . ASP A 1 110 ? -3.251 -7.637 -0.844 1.00 97.81 110 ASP A C 1
ATOM 884 O O . ASP A 1 110 ? -2.441 -6.830 -1.298 1.00 97.81 110 ASP A O 1
ATOM 888 N N . TYR A 1 111 ? -2.957 -8.427 0.191 1.00 97.94 111 TYR A N 1
ATOM 889 C CA . TYR A 1 111 ? -1.674 -8.419 0.910 1.00 97.94 111 TYR A CA 1
ATOM 890 C C . TYR A 1 111 ? -0.629 -9.375 0.310 1.00 97.94 111 TYR A C 1
ATOM 892 O O . TYR A 1 111 ? 0.265 -9.841 1.018 1.00 97.94 111 TYR A O 1
ATOM 900 N N . GLY A 1 112 ? -0.751 -9.697 -0.980 1.00 97.12 112 GLY A N 1
ATOM 901 C CA . GLY A 1 112 ? 0.063 -10.719 -1.647 1.00 97.12 112 GLY A CA 1
ATOM 902 C C . GLY A 1 112 ? -0.679 -12.035 -1.898 1.00 97.12 112 GLY A C 1
ATOM 903 O O . GLY A 1 112 ? -0.084 -12.993 -2.381 1.00 97.12 112 GLY A O 1
ATOM 904 N N . ASP A 1 113 ? -1.976 -12.106 -1.587 1.00 97.94 113 ASP A N 1
ATOM 905 C CA . ASP A 1 113 ? -2.828 -13.293 -1.758 1.00 97.94 113 ASP A CA 1
ATOM 906 C C . ASP A 1 113 ? -4.223 -12.991 -2.342 1.00 97.94 113 ASP A C 1
ATOM 908 O O . ASP A 1 113 ? -5.066 -13.895 -2.443 1.00 97.94 113 ASP A O 1
ATOM 912 N N . GLY A 1 114 ? -4.483 -11.739 -2.720 1.00 96.75 114 GLY A N 1
ATOM 913 C CA . GLY A 1 114 ? -5.743 -11.302 -3.305 1.00 96.75 114 GLY A CA 1
ATOM 914 C C . GLY A 1 114 ? -5.811 -11.548 -4.812 1.00 96.75 114 GLY A C 1
ATOM 915 O O . GLY A 1 114 ? -5.055 -12.332 -5.393 1.00 96.75 114 GLY A O 1
ATOM 916 N N . LYS A 1 115 ? -6.785 -10.912 -5.466 1.00 95.25 115 LYS A N 1
ATOM 917 C CA . LYS A 1 115 ? -7.099 -11.165 -6.879 1.00 95.25 115 LYS A CA 1
ATOM 918 C C . LYS A 1 115 ? -5.934 -10.826 -7.815 1.00 95.25 115 LYS A C 1
ATOM 920 O O . LYS A 1 115 ? -5.710 -11.562 -8.776 1.00 95.25 115 LYS A O 1
ATOM 925 N N . LEU A 1 116 ? -5.222 -9.727 -7.564 1.00 94.06 116 LEU A N 1
ATOM 926 C CA . LEU A 1 116 ? -4.112 -9.284 -8.411 1.00 94.06 116 LEU A CA 1
ATOM 927 C C . LEU A 1 116 ? -2.903 -10.180 -8.192 1.00 94.06 116 LEU A C 1
ATOM 929 O O . LEU A 1 116 ? -2.339 -10.685 -9.159 1.00 94.06 116 LEU A O 1
ATOM 933 N N . SER A 1 117 ? -2.581 -10.458 -6.930 1.00 96.69 117 SER A N 1
ATOM 934 C CA . SER A 1 117 ? -1.476 -11.349 -6.575 1.00 96.69 117 SER A CA 1
ATOM 935 C C . SER A 1 117 ? -1.675 -12.755 -7.135 1.00 96.69 117 SER A C 1
ATOM 937 O O . SER A 1 117 ? -0.768 -13.319 -7.740 1.00 96.69 117 SER A O 1
ATOM 939 N N . ARG A 1 118 ? -2.890 -13.310 -7.055 1.00 96.69 118 ARG A N 1
ATOM 940 C CA . ARG A 1 118 ? -3.191 -14.614 -7.671 1.00 96.69 118 ARG A CA 1
ATOM 941 C C . ARG A 1 118 ? -3.011 -14.595 -9.175 1.00 96.69 118 ARG A C 1
ATOM 943 O O . ARG A 1 118 ? -2.455 -15.545 -9.708 1.00 96.69 118 ARG A O 1
ATOM 950 N N . LYS A 1 119 ? -3.447 -13.533 -9.853 1.00 95.06 119 LYS A N 1
ATOM 951 C CA . LYS A 1 119 ? -3.232 -13.396 -11.295 1.00 95.06 119 LYS A CA 1
ATOM 952 C C . LYS A 1 119 ? -1.740 -13.316 -11.633 1.00 95.06 119 LYS A C 1
ATOM 954 O O . LYS A 1 119 ? -1.322 -13.952 -12.586 1.00 95.06 119 LYS A O 1
ATOM 959 N N . PHE A 1 120 ? -0.957 -12.572 -10.855 1.00 94.62 120 PHE A N 1
ATOM 960 C CA . PHE A 1 120 ? 0.489 -12.434 -11.049 1.00 94.62 120 PHE A CA 1
ATOM 961 C C . PHE A 1 120 ? 1.234 -13.773 -10.937 1.00 94.62 120 PHE A C 1
ATOM 963 O O . PHE A 1 120 ? 2.177 -14.013 -11.681 1.00 94.62 120 PHE A O 1
ATOM 970 N N . PHE A 1 121 ? 0.791 -14.655 -10.040 1.00 95.19 121 PHE A N 1
ATOM 971 C CA . PHE A 1 121 ? 1.384 -15.979 -9.831 1.00 95.19 121 PHE A CA 1
ATOM 972 C C . PHE A 1 121 ? 0.673 -17.115 -10.586 1.00 95.19 121 PHE A C 1
ATOM 974 O O . PHE A 1 121 ? 0.878 -18.278 -10.243 1.00 95.19 121 PHE A O 1
ATOM 981 N N . ASP A 1 122 ? -0.220 -16.822 -11.538 1.00 96.12 122 ASP A N 1
ATOM 982 C CA . ASP A 1 122 ? -1.043 -17.833 -12.226 1.00 96.12 122 ASP A CA 1
ATOM 983 C C . ASP A 1 122 ? -1.746 -18.813 -11.255 1.00 96.12 122 ASP A C 1
ATOM 985 O O . ASP A 1 122 ? -1.838 -20.020 -11.472 1.00 96.12 122 ASP A O 1
ATOM 989 N N . ASN A 1 123 ? -2.261 -18.272 -10.146 1.00 94.56 123 ASN A N 1
ATOM 990 C CA . ASN A 1 123 ? -2.869 -18.959 -8.999 1.00 94.56 123 ASN A CA 1
ATOM 991 C C . ASN A 1 123 ? -1.931 -19.864 -8.175 1.00 94.56 123 ASN A C 1
ATOM 993 O O . ASN A 1 123 ? -2.401 -20.535 -7.255 1.00 94.56 123 ASN A O 1
ATOM 997 N N . SER A 1 124 ? -0.622 -19.839 -8.429 1.00 96.88 124 SER A N 1
ATOM 998 C CA . SER A 1 124 ? 0.392 -20.645 -7.740 1.00 96.88 124 SER A CA 1
ATOM 999 C C . SER A 1 124 ? 1.231 -19.818 -6.752 1.00 96.88 124 SER A C 1
ATOM 1001 O O . SER A 1 124 ? 2.454 -19.723 -6.870 1.00 96.88 124 SER A O 1
ATOM 1003 N N . ILE A 1 125 ? 0.575 -19.215 -5.756 1.00 97.00 125 ILE A N 1
ATOM 1004 C CA . ILE A 1 125 ? 1.249 -18.437 -4.701 1.00 97.00 125 ILE A CA 1
ATOM 1005 C C . ILE A 1 125 ? 1.892 -19.388 -3.671 1.00 97.00 125 ILE A C 1
ATOM 1007 O O . ILE A 1 125 ? 1.200 -20.285 -3.182 1.00 97.00 125 ILE A O 1
ATOM 1011 N N . PRO A 1 126 ? 3.167 -19.192 -3.276 1.00 96.56 126 PRO A N 1
ATOM 1012 C CA . PRO A 1 126 ? 3.799 -19.977 -2.214 1.00 96.56 126 PRO A CA 1
ATOM 1013 C C . PRO A 1 126 ? 3.019 -19.939 -0.889 1.00 96.56 126 PRO A C 1
ATOM 1015 O O . PRO A 1 126 ? 2.614 -18.870 -0.433 1.00 96.56 126 PRO A O 1
ATOM 1018 N N . GLU A 1 127 ? 2.874 -21.083 -0.211 1.00 96.44 127 GLU A N 1
ATOM 1019 C CA . GLU A 1 127 ? 2.080 -21.191 1.030 1.00 96.44 127 GLU A CA 1
ATOM 1020 C C . GLU A 1 127 ? 2.525 -20.215 2.127 1.00 96.44 127 GLU A C 1
ATOM 1022 O O . GLU A 1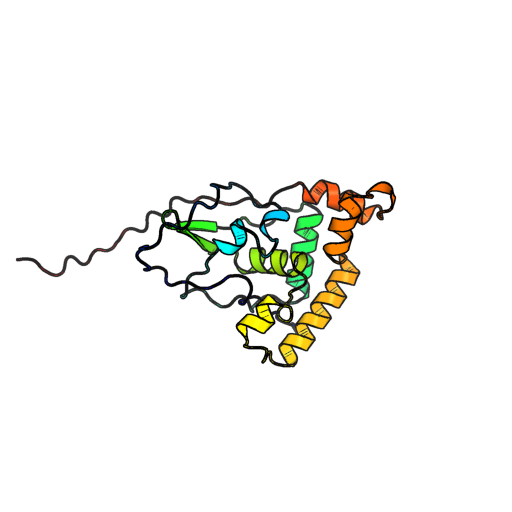 127 ? 1.688 -19.627 2.810 1.00 96.44 127 GLU A O 1
ATOM 1027 N N . ILE A 1 128 ? 3.835 -19.985 2.260 1.00 94.69 128 ILE A N 1
ATOM 1028 C CA . ILE A 1 128 ? 4.384 -19.027 3.227 1.00 94.69 128 ILE A CA 1
ATOM 1029 C C . ILE A 1 128 ? 3.937 -17.584 2.945 1.00 94.69 128 ILE A C 1
ATOM 1031 O O . ILE A 1 128 ? 3.700 -16.824 3.879 1.00 94.69 128 ILE A O 1
ATOM 1035 N N . GLN A 1 129 ? 3.773 -17.201 1.673 1.00 95.88 129 GLN A N 1
ATOM 1036 C CA . GLN A 1 129 ? 3.270 -15.872 1.314 1.00 95.88 129 GLN A CA 1
ATOM 1037 C C . GLN A 1 129 ? 1.785 -15.745 1.659 1.00 95.88 129 GLN A C 1
ATOM 1039 O O . GLN A 1 129 ? 1.372 -14.722 2.197 1.00 95.88 129 GLN A O 1
ATOM 1044 N N . ILE A 1 130 ? 1.002 -16.805 1.433 1.00 97.38 130 ILE A N 1
ATOM 1045 C CA . ILE A 1 130 ? -0.411 -16.854 1.828 1.00 97.38 130 ILE A CA 1
ATOM 1046 C C . ILE A 1 130 ? -0.550 -16.737 3.353 1.00 97.38 130 ILE A C 1
ATOM 1048 O O . ILE A 1 130 ? -1.396 -15.992 3.840 1.00 97.38 130 ILE A O 1
ATOM 1052 N N . ASP A 1 131 ? 0.268 -17.461 4.119 1.00 97.06 131 ASP A N 1
ATOM 1053 C CA . ASP A 1 131 ? 0.274 -17.388 5.585 1.00 97.06 131 ASP A CA 1
ATOM 1054 C C . ASP A 1 131 ? 0.649 -15.983 6.087 1.00 97.06 131 ASP A C 1
ATOM 1056 O O . ASP A 1 131 ? -0.036 -15.431 6.952 1.00 97.06 131 ASP A O 1
ATOM 1060 N N . ASN A 1 132 ? 1.674 -15.360 5.498 1.00 97.00 132 ASN A N 1
ATOM 1061 C CA . ASN A 1 132 ? 2.051 -13.986 5.828 1.00 97.00 132 ASN A CA 1
ATOM 1062 C C . ASN A 1 132 ? 0.927 -12.989 5.506 1.00 97.00 132 ASN A C 1
ATOM 1064 O O . ASN A 1 132 ? 0.610 -12.150 6.347 1.00 97.00 132 ASN A O 1
ATOM 1068 N N . ALA A 1 133 ? 0.288 -13.103 4.339 1.00 97.62 133 ALA A N 1
ATOM 1069 C CA . ALA A 1 133 ? -0.808 -12.228 3.923 1.00 97.62 133 ALA A CA 1
ATOM 1070 C C . ALA A 1 133 ? -2.047 -12.363 4.826 1.00 97.62 133 ALA A C 1
ATOM 1072 O O . ALA A 1 133 ? -2.662 -11.364 5.199 1.00 97.62 133 ALA A O 1
ATOM 1073 N N . LYS A 1 134 ? -2.386 -13.585 5.259 1.00 97.62 134 LYS A N 1
ATOM 1074 C CA . LYS A 1 134 ? -3.457 -13.818 6.244 1.00 97.62 134 LYS A CA 1
ATOM 1075 C C . LYS A 1 134 ? -3.160 -13.139 7.575 1.00 97.62 134 LYS A C 1
ATOM 1077 O O . LYS A 1 134 ? -4.011 -12.421 8.089 1.00 97.62 134 LYS A O 1
ATOM 1082 N N . LYS A 1 135 ? -1.941 -13.302 8.091 1.00 96.25 135 LYS A N 1
ATOM 1083 C CA . LYS A 1 135 ? -1.508 -12.655 9.338 1.00 96.25 135 LYS A CA 1
ATOM 1084 C C . LYS A 1 135 ? -1.488 -11.133 9.220 1.00 96.25 135 LYS A C 1
ATOM 1086 O O . LYS A 1 135 ? -1.862 -10.453 10.169 1.00 96.25 135 LYS A O 1
ATOM 1091 N N . ALA A 1 136 ? -1.103 -10.602 8.057 1.00 97.50 136 ALA A N 1
ATOM 1092 C CA . ALA A 1 136 ? -1.195 -9.174 7.757 1.00 97.50 136 ALA A CA 1
ATOM 1093 C C . ALA A 1 136 ? -2.626 -8.673 7.899 1.00 97.50 136 ALA A C 1
ATOM 1095 O O . ALA A 1 136 ? -2.884 -7.715 8.620 1.00 97.50 136 ALA A O 1
ATOM 1096 N N . ARG A 1 137 ? -3.553 -9.362 7.229 1.00 97.94 137 ARG A N 1
ATOM 1097 C CA . ARG A 1 137 ? -4.975 -9.037 7.227 1.00 97.94 137 ARG A CA 1
ATOM 1098 C C . ARG A 1 137 ? -5.564 -9.095 8.634 1.00 97.94 137 ARG A C 1
ATOM 1100 O O . ARG A 1 137 ? -6.291 -8.188 9.017 1.00 97.94 137 ARG A O 1
ATOM 1107 N N . GLU A 1 138 ? -5.228 -10.117 9.417 1.00 97.50 138 GLU A N 1
ATOM 1108 C CA . GLU A 1 138 ? -5.649 -10.242 10.820 1.00 97.50 138 GLU A CA 1
ATOM 1109 C C . GLU A 1 138 ? -5.136 -9.081 11.682 1.00 97.50 138 GLU A C 1
ATOM 1111 O O . GLU A 1 138 ? -5.926 -8.445 12.384 1.00 97.50 138 GLU A O 1
ATOM 1116 N N . LEU A 1 139 ? -3.837 -8.771 11.599 1.00 97.31 139 LEU A N 1
ATOM 1117 C CA . LEU A 1 139 ? -3.224 -7.668 12.340 1.00 97.31 139 LEU A CA 1
ATOM 1118 C C . LEU A 1 139 ? -3.861 -6.326 11.962 1.00 97.31 139 LEU A C 1
ATOM 1120 O O . LEU A 1 139 ? -4.325 -5.593 12.830 1.00 97.31 139 LEU A O 1
ATOM 1124 N N . ILE A 1 140 ? -3.938 -6.024 10.667 1.00 97.19 140 ILE A N 1
ATOM 1125 C CA . ILE A 1 140 ? -4.465 -4.750 10.169 1.00 97.19 140 ILE A CA 1
ATOM 1126 C C . ILE A 1 140 ? -5.948 -4.605 10.507 1.00 97.19 140 ILE A C 1
ATOM 1128 O O . ILE A 1 140 ? -6.371 -3.536 10.939 1.00 97.19 140 ILE A O 1
ATOM 1132 N N . ASN A 1 141 ? -6.746 -5.666 10.386 1.00 96.81 141 ASN A N 1
ATOM 1133 C CA . ASN A 1 141 ? -8.155 -5.611 10.774 1.00 96.81 141 ASN A CA 1
ATOM 1134 C C . ASN A 1 141 ? -8.337 -5.388 12.279 1.00 96.81 141 ASN A C 1
ATOM 1136 O O . ASN A 1 141 ? -9.297 -4.732 12.671 1.00 96.81 141 ASN A O 1
ATOM 1140 N N . THR A 1 142 ? -7.422 -5.901 13.104 1.00 95.69 142 THR A N 1
ATOM 1141 C CA . THR A 1 142 ? -7.451 -5.708 14.560 1.00 95.69 142 THR A CA 1
ATOM 1142 C C . THR A 1 142 ? -7.053 -4.282 14.949 1.00 95.69 142 THR A C 1
ATOM 1144 O O . THR A 1 142 ? -7.741 -3.637 15.735 1.00 95.69 142 THR A O 1
ATOM 1147 N N . GLU A 1 143 ? -5.962 -3.762 14.384 1.00 94.81 143 GLU A N 1
ATOM 1148 C CA . GLU A 1 143 ? -5.398 -2.461 14.770 1.00 94.81 143 GLU A CA 1
ATOM 1149 C C . GLU A 1 143 ? -6.097 -1.271 14.096 1.00 94.81 143 GLU A C 1
ATOM 1151 O O . GLU A 1 143 ? -6.231 -0.176 14.664 1.00 94.81 143 GLU A O 1
ATOM 1156 N N . ILE A 1 144 ? -6.538 -1.466 12.854 1.00 94.56 144 ILE A N 1
ATOM 1157 C CA . ILE A 1 144 ? -7.027 -0.408 11.968 1.00 94.56 144 ILE A CA 1
ATOM 1158 C C . ILE A 1 144 ? -8.467 -0.667 11.551 1.00 94.56 144 ILE A C 1
ATOM 1160 O O . ILE A 1 144 ? -9.294 0.233 11.667 1.00 94.56 144 ILE A O 1
ATOM 1164 N N . GLY A 1 145 ? -8.754 -1.881 11.093 1.00 94.75 145 GLY A N 1
ATOM 1165 C CA . GLY A 1 145 ? -10.009 -2.244 10.449 1.00 94.75 145 GLY A CA 1
ATOM 1166 C C . GLY A 1 145 ? -9.867 -2.356 8.930 1.00 94.75 145 GLY A C 1
ATOM 1167 O O . GLY A 1 145 ? -9.000 -1.739 8.301 1.00 94.75 145 GLY A O 1
ATOM 1168 N N . ALA A 1 146 ? -10.741 -3.159 8.328 1.00 95.00 146 ALA A N 1
ATOM 1169 C CA . ALA A 1 146 ? -10.767 -3.362 6.885 1.00 95.00 146 ALA A CA 1
ATOM 1170 C C . ALA A 1 146 ? -11.201 -2.080 6.161 1.00 95.00 146 ALA A C 1
ATOM 1172 O O . ALA A 1 146 ? -12.154 -1.426 6.586 1.00 95.00 146 ALA A O 1
ATOM 1173 N N . PHE A 1 147 ? -10.585 -1.764 5.018 1.00 94.12 147 PHE A N 1
ATOM 1174 C CA . PHE A 1 147 ? -10.961 -0.591 4.217 1.00 94.12 147 PHE A CA 1
ATOM 1175 C C . PHE A 1 147 ? -12.453 -0.574 3.849 1.00 94.12 147 PHE A C 1
ATOM 1177 O O . PHE A 1 147 ? -13.092 0.473 3.891 1.00 94.12 147 PHE A O 1
ATOM 1184 N N . LYS A 1 148 ? -13.043 -1.744 3.578 1.00 92.06 148 LYS A N 1
ATOM 1185 C CA . LYS A 1 148 ? -14.477 -1.875 3.292 1.00 92.06 148 LYS A CA 1
ATOM 1186 C C . LYS A 1 148 ? -15.362 -1.257 4.383 1.00 92.06 148 LYS A C 1
ATOM 1188 O O . LYS A 1 148 ? -16.357 -0.620 4.061 1.00 92.06 148 LYS A O 1
ATOM 1193 N N . HIS A 1 149 ? -14.974 -1.386 5.652 1.00 91.19 149 HIS A N 1
ATOM 1194 C CA . HIS A 1 149 ? -15.712 -0.783 6.760 1.00 91.19 149 HIS A CA 1
ATOM 1195 C C . HIS A 1 149 ? -15.656 0.751 6.720 1.00 91.19 149 HIS A C 1
ATOM 1197 O O . HIS A 1 149 ? -16.653 1.418 6.994 1.00 91.19 149 HIS A O 1
ATOM 1203 N N . TYR A 1 150 ? -14.515 1.321 6.324 1.00 90.06 150 TYR A N 1
ATOM 1204 C CA . TYR A 1 150 ? -14.388 2.760 6.094 1.00 90.06 150 TYR A CA 1
ATOM 1205 C C . TYR A 1 150 ? -15.256 3.217 4.920 1.00 90.06 150 TYR A C 1
ATOM 1207 O O . TYR A 1 150 ? -15.933 4.233 5.033 1.00 90.06 150 TYR A O 1
ATOM 1215 N N . GLU A 1 151 ? -15.279 2.459 3.821 1.00 87.56 151 GLU A N 1
ATOM 1216 C CA . GLU A 1 151 ? -16.104 2.775 2.651 1.00 87.56 151 GLU A CA 1
ATOM 1217 C C . GLU A 1 151 ? -17.606 2.746 2.973 1.00 87.56 151 GLU A C 1
ATOM 1219 O O . GLU A 1 151 ? -18.326 3.670 2.606 1.00 87.56 151 GLU A O 1
ATOM 1224 N N . GLU A 1 152 ? -18.077 1.744 3.716 1.00 88.25 152 GLU A N 1
ATOM 1225 C CA . GLU A 1 152 ? -19.467 1.672 4.194 1.00 88.25 152 GLU A CA 1
ATOM 1226 C C . GLU A 1 152 ? -19.804 2.842 5.132 1.00 88.25 152 GLU A C 1
ATOM 1228 O O . GLU A 1 152 ? -20.857 3.470 5.011 1.00 88.25 152 GLU A O 1
ATOM 1233 N N . SER A 1 153 ? -18.867 3.206 6.011 1.00 87.56 153 SER A N 1
ATOM 1234 C CA . SER A 1 153 ? -19.031 4.310 6.961 1.00 87.56 153 SER A CA 1
ATOM 1235 C C . SER A 1 153 ? -19.086 5.695 6.300 1.00 87.56 153 SER A C 1
ATOM 1237 O O . SER A 1 153 ? -19.488 6.653 6.955 1.00 87.56 153 SER A O 1
ATOM 1239 N N . LEU A 1 154 ? -18.723 5.834 5.017 1.00 82.00 154 LEU A N 1
ATOM 1240 C CA . LEU A 1 154 ? -18.953 7.075 4.262 1.00 82.00 154 LEU A CA 1
ATOM 1241 C C . LEU A 1 154 ? -20.446 7.322 3.998 1.00 82.00 154 LEU A C 1
ATOM 1243 O O . LEU A 1 154 ? -20.854 8.476 3.872 1.00 82.00 154 LEU A O 1
ATOM 1247 N N . PHE A 1 155 ? -21.258 6.263 3.917 1.00 81.19 155 PHE A N 1
ATOM 1248 C CA . PHE A 1 155 ? -22.704 6.363 3.692 1.00 81.19 155 PHE A CA 1
ATOM 1249 C C . PHE A 1 155 ? -23.485 6.522 4.998 1.00 81.19 155 PHE A C 1
ATOM 1251 O O . PHE A 1 155 ? -24.478 7.247 5.029 1.00 81.19 155 PHE A O 1
ATOM 1258 N N . GLU A 1 156 ? -23.016 5.891 6.079 1.00 84.50 156 GLU A N 1
ATOM 1259 C CA . GLU A 1 156 ? -23.658 5.928 7.400 1.00 84.50 156 GLU A CA 1
ATOM 1260 C C . GLU A 1 156 ? -22.677 6.363 8.512 1.00 84.50 156 GLU A C 1
ATOM 1262 O O . GLU A 1 156 ? -22.386 5.587 9.429 1.00 84.50 156 GLU A O 1
ATOM 1267 N N . PRO A 1 157 ? -22.159 7.611 8.485 1.00 78.19 157 PRO A N 1
ATOM 1268 C CA . PRO A 1 157 ? -21.096 8.034 9.397 1.00 78.19 157 PRO A CA 1
ATOM 1269 C C . PRO A 1 157 ? -21.490 7.967 10.869 1.00 78.19 157 PRO A C 1
ATOM 1271 O O . PRO A 1 157 ? -20.633 7.726 11.711 1.00 78.19 157 PRO A O 1
ATOM 1274 N N . ASP A 1 158 ? -22.769 8.167 11.199 1.00 81.38 158 ASP A N 1
ATOM 1275 C CA . ASP A 1 158 ? -23.251 8.227 12.582 1.00 81.38 158 ASP A CA 1
ATOM 1276 C C . ASP A 1 158 ? -23.160 6.883 13.315 1.00 81.38 158 ASP A C 1
ATOM 1278 O O . ASP A 1 158 ? -22.985 6.872 14.538 1.00 81.38 158 ASP A O 1
ATOM 1282 N N . LEU A 1 159 ? -23.200 5.768 12.578 1.00 82.88 159 LEU A N 1
ATOM 1283 C CA . LEU A 1 159 ? -23.111 4.411 13.125 1.00 82.88 159 LEU A CA 1
ATOM 1284 C C . LEU A 1 159 ? -21.668 3.943 13.347 1.00 82.88 159 LEU A C 1
ATOM 1286 O O . LEU A 1 159 ? -21.447 2.972 14.068 1.00 82.88 159 LEU A O 1
ATOM 1290 N N . ALA A 1 160 ? -20.689 4.632 12.760 1.00 84.31 160 ALA A N 1
ATOM 1291 C CA . ALA A 1 160 ? -19.285 4.279 12.898 1.00 84.31 160 ALA A CA 1
ATOM 1292 C C . ALA A 1 160 ? -18.737 4.612 14.298 1.00 84.31 160 ALA A C 1
ATOM 1294 O O . ALA A 1 160 ? -19.165 5.563 14.963 1.00 84.31 160 ALA A O 1
ATOM 1295 N N . GLU A 1 161 ? -17.734 3.851 14.733 1.00 87.50 161 GLU A N 1
ATOM 1296 C CA . GLU A 1 161 ? -17.001 4.130 15.968 1.00 87.50 161 GLU A CA 1
ATOM 1297 C C . GLU A 1 161 ? -16.253 5.471 15.888 1.00 87.50 161 GLU A C 1
ATOM 1299 O O . GLU A 1 161 ? -15.808 5.896 14.818 1.00 87.50 161 GLU A O 1
ATOM 1304 N N . ASP A 1 162 ? -16.034 6.128 17.030 1.00 86.44 162 ASP A N 1
ATOM 1305 C CA .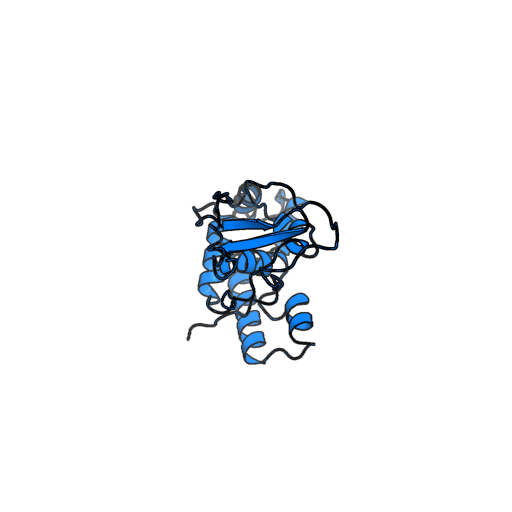 ASP A 1 162 ? -15.374 7.443 17.084 1.00 86.44 162 ASP A CA 1
ATOM 1306 C C . ASP A 1 162 ? -13.975 7.443 16.447 1.00 86.44 162 ASP A C 1
ATOM 1308 O O . ASP A 1 162 ? -13.580 8.415 15.793 1.00 86.44 162 ASP A O 1
ATOM 1312 N N . LYS A 1 163 ? -13.234 6.333 16.578 1.00 87.19 163 LYS A N 1
ATOM 1313 C CA . LYS A 1 163 ? -11.923 6.149 15.935 1.00 87.19 163 LYS A CA 1
ATOM 1314 C C . LYS A 1 163 ? -12.044 6.188 14.409 1.00 87.19 163 LYS A C 1
ATOM 1316 O O . LYS A 1 163 ? -11.266 6.881 13.752 1.00 87.19 163 LYS A O 1
ATOM 1321 N N . VAL A 1 164 ? -13.033 5.489 13.852 1.00 86.94 164 VAL A N 1
ATOM 1322 C CA . VAL A 1 164 ? -13.309 5.456 12.409 1.00 86.94 164 VAL A CA 1
ATOM 1323 C C . VAL A 1 164 ? -13.773 6.831 11.937 1.00 86.94 164 VAL A C 1
ATOM 1325 O O . VAL A 1 164 ? -13.189 7.366 11.002 1.00 86.94 164 VAL A O 1
ATOM 1328 N N . LYS A 1 165 ? -14.710 7.476 12.644 1.00 86.31 165 LYS A N 1
ATOM 1329 C CA . LYS A 1 165 ? -15.171 8.848 12.350 1.00 86.31 165 LYS A CA 1
ATOM 1330 C C . LYS A 1 165 ? -14.024 9.853 12.273 1.00 86.31 165 LYS A C 1
ATOM 1332 O O . LYS A 1 165 ? -13.991 10.691 11.371 1.00 86.31 165 LYS A O 1
ATOM 1337 N N . LYS A 1 166 ? -13.072 9.788 13.211 1.00 86.69 166 LYS A N 1
ATOM 1338 C CA . LYS A 1 166 ? -11.895 10.667 13.210 1.00 86.69 166 LYS A CA 1
ATOM 1339 C C . LYS A 1 166 ? -11.025 10.424 11.974 1.00 86.69 166 LYS A C 1
ATOM 1341 O O . LYS A 1 166 ? -10.679 11.384 11.292 1.00 86.69 166 LYS A O 1
ATOM 1346 N N . ARG A 1 167 ? -10.726 9.159 11.673 1.00 88.25 167 ARG A N 1
ATOM 1347 C CA . ARG A 1 167 ? -9.910 8.753 10.518 1.00 88.25 167 ARG A CA 1
ATOM 1348 C C . ARG A 1 167 ? -10.593 9.028 9.175 1.00 88.25 167 ARG A C 1
ATOM 1350 O O . ARG A 1 167 ? -9.907 9.367 8.222 1.00 88.25 167 ARG A O 1
ATOM 1357 N N . LEU A 1 168 ? -11.925 8.982 9.092 1.00 83.25 168 LEU A N 1
ATOM 1358 C CA . LEU A 1 168 ? -12.677 9.362 7.885 1.00 83.25 168 LEU A CA 1
ATOM 1359 C C . LEU A 1 168 ? -12.448 10.826 7.498 1.00 83.25 168 LEU A C 1
ATOM 1361 O O . LEU A 1 168 ? -12.208 11.116 6.332 1.00 83.25 168 LEU A O 1
ATOM 1365 N N . LYS A 1 169 ? -12.416 11.741 8.476 1.00 79.00 169 LYS A N 1
ATOM 1366 C CA . LYS A 1 169 ? -12.068 13.155 8.224 1.00 79.00 169 LYS A CA 1
ATOM 1367 C C . LYS A 1 169 ? -10.644 13.319 7.692 1.00 79.00 169 LYS A C 1
ATOM 1369 O O . LYS A 1 169 ? -10.324 14.303 7.040 1.00 79.00 169 LYS A O 1
ATOM 1374 N N . THR A 1 170 ? -9.760 12.385 8.023 1.00 76.56 170 THR A N 1
ATOM 1375 C CA . THR A 1 170 ? -8.363 12.386 7.587 1.00 76.56 170 THR A CA 1
ATOM 1376 C C . THR A 1 170 ? -8.169 11.660 6.259 1.00 76.56 170 THR A C 1
ATOM 1378 O O . THR A 1 170 ? -7.272 12.034 5.523 1.00 76.56 170 THR A O 1
ATOM 1381 N N . LEU A 1 171 ? -9.028 10.705 5.899 1.00 70.19 171 LEU A N 1
ATOM 1382 C CA . LEU A 1 171 ? -9.058 10.065 4.576 1.00 70.19 171 LEU A CA 1
ATOM 1383 C C . LEU A 1 171 ? -9.330 11.058 3.435 1.00 70.19 171 LEU A C 1
ATOM 1385 O O . LEU A 1 171 ? -8.962 10.788 2.295 1.00 70.19 171 LEU A O 1
ATOM 1389 N N . GLU A 1 172 ? -9.929 12.214 3.737 1.00 62.28 172 GLU A N 1
ATOM 1390 C CA . GLU A 1 172 ? -10.015 13.355 2.814 1.00 62.28 172 GLU A CA 1
ATOM 1391 C C . GLU A 1 172 ? -8.651 14.026 2.555 1.00 62.28 172 GLU A C 1
ATOM 1393 O O . GLU A 1 172 ? -8.507 14.768 1.586 1.00 62.28 172 GLU A O 1
ATOM 1398 N N . ARG A 1 173 ? -7.638 13.787 3.401 1.00 60.44 173 ARG A N 1
ATOM 1399 C CA . ARG A 1 173 ? -6.268 14.275 3.194 1.00 60.44 173 ARG A CA 1
ATOM 1400 C C . ARG A 1 173 ? -5.539 13.376 2.202 1.00 60.44 173 ARG A C 1
ATOM 1402 O O . ARG A 1 173 ? -5.699 12.160 2.176 1.00 60.44 173 ARG A O 1
ATOM 1409 N N . GLU A 1 174 ? -4.690 14.003 1.404 1.00 65.88 174 GLU A N 1
ATOM 1410 C CA . GLU A 1 174 ? -4.022 13.364 0.278 1.00 65.88 174 GLU A CA 1
ATOM 1411 C C . GLU A 1 174 ? -2.516 13.189 0.554 1.00 65.88 174 GLU A C 1
ATOM 1413 O O . GLU A 1 174 ? -1.878 14.031 1.190 1.00 65.88 174 GLU A O 1
ATOM 1418 N N . LEU A 1 175 ? -1.926 12.095 0.068 1.00 63.69 175 LEU A N 1
ATOM 1419 C CA . LEU A 1 175 ? -0.488 11.826 0.125 1.00 63.69 175 LEU A CA 1
ATOM 1420 C C . LEU A 1 175 ? 0.252 12.701 -0.893 1.00 63.69 175 LEU A C 1
ATOM 1422 O O . LEU A 1 175 ? 0.016 12.577 -2.090 1.00 63.69 175 LEU A O 1
ATOM 1426 N N . SER A 1 176 ? 1.187 13.540 -0.452 1.00 69.50 176 SER A N 1
ATOM 1427 C CA . SER A 1 176 ? 1.923 14.451 -1.338 1.00 69.50 176 SER A CA 1
A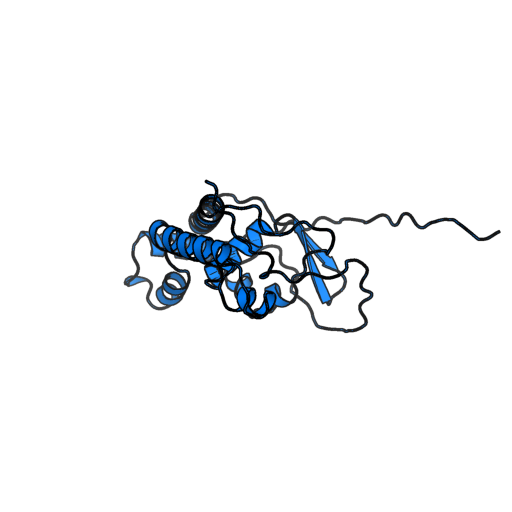TOM 1428 C C . SER A 1 176 ? 2.816 13.727 -2.362 1.00 69.50 176 SER A C 1
ATOM 1430 O O . SER A 1 176 ? 3.582 12.823 -2.013 1.00 69.50 176 SER A O 1
ATOM 1432 N N . ILE A 1 177 ? 2.779 14.186 -3.616 1.00 67.88 177 ILE A N 1
ATOM 1433 C CA . ILE A 1 177 ? 3.686 13.774 -4.699 1.00 67.88 177 ILE A CA 1
ATOM 1434 C C . ILE A 1 177 ? 4.772 14.840 -4.862 1.00 67.88 177 ILE A C 1
ATOM 1436 O O . ILE A 1 177 ? 4.466 16.028 -4.970 1.00 67.88 177 ILE A O 1
ATOM 1440 N N . PHE A 1 178 ? 6.041 14.431 -4.936 1.00 62.16 178 PHE A N 1
ATOM 1441 C CA . PHE A 1 178 ? 7.123 15.341 -5.310 1.00 62.16 178 PHE A CA 1
ATOM 1442 C C . PHE A 1 178 ? 7.398 15.253 -6.815 1.00 62.16 178 PHE A C 1
ATOM 1444 O O . PHE A 1 178 ? 7.877 14.232 -7.309 1.00 62.16 178 PHE A O 1
ATOM 1451 N N . SER A 1 179 ? 7.119 16.330 -7.553 1.00 51.75 179 SER A N 1
ATOM 1452 C CA . SER A 1 179 ? 7.475 16.454 -8.969 1.00 51.75 179 SER A CA 1
ATOM 1453 C C . SER A 1 179 ? 8.876 17.058 -9.103 1.00 51.75 179 SER A C 1
ATOM 1455 O O . SER A 1 179 ? 9.042 18.278 -9.127 1.00 51.75 179 SER A O 1
ATOM 1457 N N . GLY A 1 180 ? 9.903 16.213 -9.157 1.00 42.81 180 GLY A N 1
ATOM 1458 C CA . GLY A 1 180 ? 11.252 16.646 -9.518 1.00 42.81 180 GLY A CA 1
ATOM 1459 C C . GLY A 1 180 ? 11.427 16.652 -11.037 1.00 42.81 180 GLY A C 1
ATOM 1460 O O . GLY A 1 180 ? 11.180 15.634 -11.678 1.00 42.81 180 GLY A O 1
ATOM 1461 N N . LEU A 1 181 ? 11.887 17.765 -11.617 1.00 37.88 181 LEU A N 1
ATOM 1462 C CA . LEU A 1 181 ? 12.476 17.784 -12.962 1.00 37.88 181 LEU A CA 1
ATOM 1463 C C . LEU A 1 181 ? 13.771 16.954 -12.927 1.00 37.88 181 LEU A C 1
ATOM 1465 O O . LEU A 1 181 ? 14.856 17.487 -12.708 1.00 37.88 181 LEU A O 1
ATOM 1469 N N . MET A 1 182 ? 13.668 15.635 -13.084 1.00 41.50 182 MET A N 1
ATOM 1470 C CA . MET A 1 182 ? 14.828 14.812 -13.414 1.00 41.50 182 MET A CA 1
ATOM 1471 C C . MET A 1 182 ? 15.113 14.991 -14.906 1.00 41.50 182 MET A C 1
ATOM 1473 O O . MET A 1 182 ? 14.583 14.266 -15.743 1.00 41.50 182 MET A O 1
ATOM 1477 N N . GLU A 1 183 ? 15.953 15.971 -15.246 1.00 35.50 183 GLU A N 1
ATOM 1478 C CA . GLU A 1 183 ? 16.663 15.953 -16.525 1.00 35.50 183 GLU A CA 1
ATOM 1479 C C . GLU A 1 183 ? 17.625 14.761 -16.504 1.00 35.50 183 GLU A C 1
ATOM 1481 O O . GLU A 1 183 ? 18.737 14.830 -15.972 1.00 35.50 183 GLU A O 1
ATOM 1486 N N . ILE A 1 184 ? 17.192 13.636 -17.068 1.00 41.56 184 ILE A N 1
ATOM 1487 C CA . ILE A 1 184 ? 18.101 12.552 -17.424 1.00 41.56 184 ILE A CA 1
ATOM 1488 C C . ILE A 1 184 ? 18.976 13.107 -18.548 1.00 41.56 184 ILE A C 1
ATOM 1490 O O . ILE A 1 184 ? 18.576 13.156 -19.707 1.00 41.56 184 ILE A O 1
ATOM 1494 N N . ARG A 1 185 ? 20.175 13.591 -18.205 1.00 34.94 185 ARG A N 1
ATOM 1495 C CA . ARG A 1 185 ? 21.200 13.892 -19.206 1.00 34.94 185 ARG A CA 1
ATOM 1496 C C . ARG A 1 185 ? 21.575 12.583 -19.884 1.00 34.94 185 ARG A C 1
ATOM 1498 O O . ARG A 1 185 ? 22.368 11.812 -19.342 1.00 34.94 185 ARG A O 1
ATOM 1505 N N . GLU A 1 186 ? 21.026 12.354 -21.072 1.00 36.22 186 GLU A N 1
ATOM 1506 C CA . GLU A 1 186 ? 21.550 11.371 -22.008 1.00 36.22 186 GLU A CA 1
ATOM 1507 C C . GLU A 1 186 ? 23.058 11.609 -22.156 1.00 36.22 186 GLU A C 1
ATOM 1509 O O . GLU A 1 186 ? 23.509 12.593 -22.747 1.00 36.22 186 GLU A O 1
ATOM 1514 N N . LYS A 1 187 ? 23.878 10.689 -21.641 1.00 40.03 187 LYS A N 1
ATOM 1515 C CA . LYS A 1 187 ? 25.215 10.499 -22.200 1.00 40.03 187 LYS A CA 1
ATOM 1516 C C . LYS A 1 187 ? 25.022 9.822 -23.550 1.00 40.03 187 LYS A C 1
ATOM 1518 O O . LYS A 1 187 ? 25.203 8.611 -23.672 1.00 40.03 187 LYS A O 1
ATOM 1523 N N . GLN A 1 188 ? 24.660 10.606 -24.565 1.00 38.56 188 GLN A N 1
ATOM 1524 C CA . GLN A 1 188 ? 24.833 10.154 -25.931 1.00 38.56 188 GLN A CA 1
ATOM 1525 C C . GLN A 1 188 ? 26.319 9.896 -26.147 1.00 38.56 188 GLN A C 1
ATOM 1527 O O . GLN A 1 188 ? 27.169 10.785 -26.076 1.00 38.56 188 GLN A O 1
ATOM 1532 N N . LYS A 1 189 ? 26.601 8.614 -26.371 1.00 41.50 189 LYS A N 1
ATOM 1533 C CA . LYS A 1 189 ? 27.755 8.107 -27.094 1.00 41.50 189 LYS A CA 1
ATOM 1534 C C . LYS A 1 189 ? 28.030 9.011 -28.299 1.00 41.50 189 LYS A C 1
ATOM 1536 O O . LYS A 1 189 ? 27.467 8.802 -29.366 1.00 41.50 189 LYS A O 1
ATOM 1541 N N . THR A 1 190 ? 28.981 9.927 -28.187 1.00 39.88 190 THR A N 1
ATOM 1542 C CA . THR A 1 190 ? 29.775 10.344 -29.344 1.00 39.88 190 THR A CA 1
ATOM 1543 C C . THR A 1 190 ? 30.850 9.288 -29.580 1.00 39.88 190 THR A C 1
ATOM 1545 O O . THR A 1 190 ? 32.042 9.492 -29.380 1.00 39.88 190 THR A O 1
ATOM 1548 N N . LEU A 1 191 ? 30.394 8.107 -29.996 1.00 44.44 191 LEU A N 1
ATOM 1549 C CA . LEU A 1 191 ? 31.181 7.213 -30.827 1.00 44.44 191 LEU A CA 1
ATOM 1550 C C . LEU A 1 191 ? 30.549 7.254 -32.215 1.00 44.44 191 LEU A C 1
ATOM 1552 O O . LEU A 1 191 ? 29.429 6.793 -32.408 1.00 44.44 191 LEU A O 1
ATOM 1556 N N . SER A 1 192 ? 31.350 7.764 -33.150 1.00 41.00 192 SER A N 1
ATOM 1557 C CA . SER A 1 192 ? 31.208 7.690 -34.604 1.00 41.00 192 SER A CA 1
ATOM 1558 C C . SER A 1 192 ? 30.370 8.772 -35.293 1.00 41.00 192 SER A C 1
ATOM 1560 O O . SER A 1 192 ? 29.195 8.580 -35.580 1.00 41.00 192 SER A O 1
ATOM 1562 N N . SER A 1 193 ? 31.050 9.835 -35.734 1.00 42.31 193 SER A N 1
ATOM 1563 C CA . SER A 1 193 ? 31.199 10.052 -37.181 1.00 42.31 193 SER A CA 1
ATOM 1564 C C . SER A 1 193 ? 32.313 11.062 -37.500 1.00 42.31 193 SER A C 1
ATOM 1566 O O . SER A 1 193 ? 32.097 12.261 -37.362 1.00 42.31 193 SER A O 1
ATOM 1568 N N . ARG A 1 194 ? 33.423 10.517 -38.020 1.00 39.81 194 ARG A N 1
ATOM 1569 C CA . ARG A 1 194 ? 34.476 11.128 -38.861 1.00 39.81 194 ARG A CA 1
ATOM 1570 C C . ARG A 1 194 ? 35.435 12.147 -38.249 1.00 39.81 194 ARG A C 1
ATOM 1572 O O . ARG A 1 194 ? 34.999 13.238 -37.843 1.00 39.81 194 ARG A O 1
#

Foldseek 3Di:
DFQWFQLQLQAAADAPPDDDPDCDADDDPDQWAFLQLLDPPDPNSQQEHEYPPDDTLGPHGLVNLLVLLVCLLLVHDDDAWEWDDDDGRHIYGPDCPNSSSSSSCQSQVNRCQDDSNCVVVVNDGDPSNVVRSVVSSVVNCVPPRGNVVLVVCVVVVVPDDPSSNSSNVSSVPTGGHDHDPPPPPPPPPPPDDD

InterPro domains:
  IPR004919 GmrSD restriction endonucleases, N-terminal domain [PF03235] (48-156)